Protein AF-A0A969T4S9-F1 (afdb_monomer_lite)

Secondary structure (DSSP, 8-state):
-BHHHHGGGS-HHHHHHTTEEEEEEEEEEEEEEES--BTTBPPEEEEEEEEEEEEEEESSS--EEEEEEEEEEE-TTTTSTTT-EEEEEEEEEE-SS-EEEEEEEEE-TTS-EEEEEEEEEEEGGGGGGGS-TTT-SEE-SEEEEEEEEEEE--SS--HHHHHHHHTTEEEEEEEEEEEEEETTTEEEEEEEEEEEEEETTEEEEEEEEEEEEGGGTEEEEEEEEEEEEES-TT-TTT-EEEEEEEEEE-SS-EEEEEEEEE-GGG----

Radius of gyration: 23.56 Å; chains: 1; bounding box: 52×41×64 Å

Structure (mmCIF, N/CA/C/O backbone):
data_AF-A0A969T4S9-F1
#
_entry.id   AF-A0A969T4S9-F1
#
loop_
_atom_site.group_PDB
_atom_site.id
_atom_site.type_symbol
_atom_site.label_atom_id
_atom_site.label_alt_id
_atom_site.label_comp_id
_atom_site.label_asym_id
_atom_site.label_entity_id
_atom_site.label_seq_id
_atom_site.pdbx_PDB_ins_code
_atom_site.Cartn_x
_atom_site.Cartn_y
_atom_site.Cartn_z
_atom_site.occupancy
_atom_site.B_iso_or_equiv
_atom_site.auth_seq_id
_atom_site.auth_comp_id
_atom_site.auth_asym_id
_atom_site.auth_atom_id
_atom_site.pdbx_PDB_model_num
ATOM 1 N N . MET A 1 1 ? -15.951 12.809 24.290 1.00 84.69 1 MET A N 1
ATOM 2 C CA . MET A 1 1 ? -14.726 12.888 25.124 1.00 84.69 1 MET A CA 1
ATOM 3 C C . MET A 1 1 ? -13.562 13.367 24.264 1.00 84.69 1 MET A C 1
ATOM 5 O O . MET A 1 1 ? -13.593 13.143 23.058 1.00 84.69 1 MET A O 1
ATOM 9 N N . THR A 1 2 ? -12.574 14.064 24.825 1.00 89.62 2 THR A N 1
ATOM 10 C CA . THR A 1 2 ? -11.388 14.491 24.064 1.00 89.62 2 THR A CA 1
ATOM 11 C C . THR A 1 2 ? -10.320 13.399 24.096 1.00 89.62 2 THR A C 1
ATOM 13 O O . THR A 1 2 ? -10.097 12.762 25.122 1.00 89.62 2 THR A O 1
ATOM 16 N N . VAL A 1 3 ? -9.640 13.170 22.973 1.00 85.06 3 VAL A N 1
ATOM 17 C CA . VAL A 1 3 ? -8.600 12.127 22.895 1.00 85.06 3 VAL A CA 1
ATOM 18 C C . VAL A 1 3 ? -7.369 12.498 23.731 1.00 85.06 3 VAL A C 1
ATOM 20 O O . VAL A 1 3 ? -6.734 11.622 24.300 1.00 85.06 3 VAL A O 1
ATOM 23 N N . GLY A 1 4 ? -7.072 13.793 23.876 1.00 83.62 4 GLY A N 1
ATOM 24 C CA . GLY A 1 4 ? 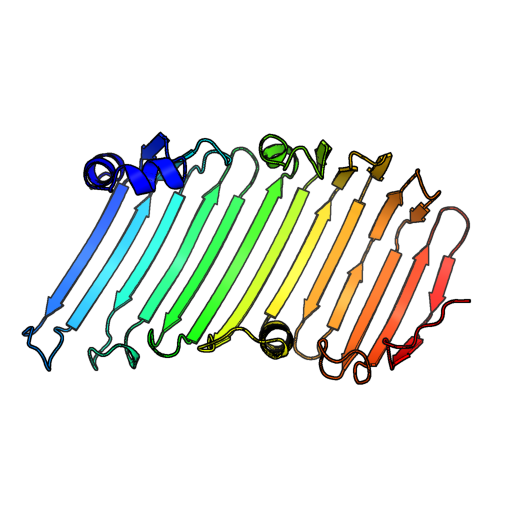-5.962 14.261 24.715 1.00 83.62 4 GLY A CA 1
ATOM 25 C C . GLY A 1 4 ? -6.154 14.011 26.219 1.00 83.62 4 GLY A C 1
ATOM 26 O O . GLY A 1 4 ? -5.173 13.901 26.946 1.00 83.62 4 GLY A O 1
ATOM 27 N N . GLU A 1 5 ? -7.397 13.897 26.700 1.00 87.50 5 GLU A N 1
ATOM 28 C CA . GLU A 1 5 ? -7.650 13.458 28.081 1.00 87.50 5 GLU A CA 1
ATOM 29 C C . GLU A 1 5 ? -7.468 11.943 28.208 1.00 87.50 5 GLU A C 1
ATOM 31 O O . GLU A 1 5 ? -6.818 11.476 29.137 1.00 87.50 5 GLU A O 1
ATOM 36 N N . LEU A 1 6 ? -7.953 11.178 27.223 1.00 84.88 6 LEU A N 1
ATOM 37 C CA . LEU A 1 6 ? -7.771 9.725 27.182 1.00 84.88 6 LEU A CA 1
ATOM 38 C C . LEU A 1 6 ? -6.299 9.307 27.109 1.00 84.88 6 LEU A C 1
ATOM 40 O O . LEU A 1 6 ? -5.924 8.310 27.719 1.00 84.88 6 LEU A O 1
ATOM 44 N N . SER A 1 7 ? -5.449 10.073 26.418 1.00 84.00 7 SER A N 1
ATOM 45 C CA . SER A 1 7 ? -4.022 9.752 26.307 1.00 84.00 7 SER A CA 1
ATOM 46 C C . SER A 1 7 ? -3.276 9.793 27.643 1.00 84.00 7 SER A C 1
ATOM 48 O O . SER A 1 7 ? -2.210 9.203 27.736 1.00 84.00 7 SER A O 1
ATOM 50 N N . LYS A 1 8 ? -3.824 10.431 28.690 1.00 86.94 8 LYS A N 1
ATOM 51 C CA . LYS A 1 8 ? -3.233 10.409 30.043 1.00 86.94 8 LYS A CA 1
ATOM 52 C C . LYS A 1 8 ? -3.291 9.025 30.698 1.00 86.94 8 LYS A C 1
ATOM 54 O O . LYS A 1 8 ? -2.553 8.774 31.642 1.00 86.94 8 LYS A O 1
ATOM 59 N N . TYR A 1 9 ? -4.176 8.158 30.208 1.00 88.94 9 TYR A N 1
ATOM 60 C CA . TYR A 1 9 ? -4.339 6.783 30.677 1.00 88.94 9 TYR A CA 1
ATOM 61 C C . TYR A 1 9 ? -3.622 5.767 29.781 1.00 88.94 9 TYR A C 1
ATOM 63 O O . TYR A 1 9 ? -3.644 4.574 30.077 1.00 88.94 9 TYR A O 1
ATOM 71 N N . ALA A 1 10 ? -3.017 6.211 28.674 1.00 86.00 10 ALA A N 1
ATOM 72 C CA . ALA A 1 10 ? -2.203 5.341 27.842 1.00 86.00 10 ALA A CA 1
ATOM 73 C C . ALA A 1 10 ? -0.860 5.069 28.544 1.00 86.00 10 ALA A C 1
ATOM 75 O O . ALA A 1 10 ? -0.275 6.010 29.089 1.00 86.00 10 ALA A O 1
ATOM 76 N N . PRO A 1 11 ? -0.353 3.821 28.525 1.00 88.75 11 PRO A N 1
ATOM 77 C CA . PRO A 1 11 ? 0.991 3.519 29.003 1.00 88.75 11 PRO A CA 1
ATOM 78 C C . PRO A 1 11 ? 2.018 4.418 28.317 1.00 88.75 11 PRO A C 1
ATOM 80 O O . PRO A 1 11 ? 1.998 4.570 27.090 1.00 88.75 11 PRO A O 1
ATOM 83 N N . LYS A 1 12 ? 2.898 5.032 29.109 1.00 87.44 12 LYS A N 1
ATOM 84 C CA . LYS A 1 12 ? 3.884 5.987 28.597 1.00 87.44 12 LYS A CA 1
ATOM 85 C C . LYS A 1 12 ? 4.835 5.309 27.614 1.00 87.44 12 LYS A C 1
ATOM 87 O O . LYS A 1 12 ? 5.167 5.897 26.594 1.00 87.44 12 LYS A O 1
ATOM 92 N N . GLU A 1 13 ? 5.181 4.058 27.888 1.00 89.00 13 GLU A N 1
ATOM 93 C CA . GLU A 1 13 ? 6.048 3.222 27.064 1.00 89.00 13 GLU A CA 1
ATOM 94 C C . GLU A 1 13 ? 5.505 3.104 25.637 1.00 89.00 13 GLU A C 1
ATOM 96 O O . GLU A 1 13 ? 6.267 3.248 24.692 1.00 89.00 13 GLU A O 1
ATOM 101 N N . ILE A 1 14 ? 4.184 2.948 25.474 1.00 85.38 14 ILE A N 1
ATOM 102 C CA . ILE A 1 14 ? 3.541 2.887 24.153 1.00 85.38 14 ILE A CA 1
ATOM 103 C C . ILE A 1 14 ? 3.619 4.251 23.460 1.00 85.38 14 ILE A C 1
ATOM 105 O O . ILE A 1 14 ? 3.905 4.334 22.270 1.00 85.38 14 ILE A O 1
ATOM 109 N N . LEU A 1 15 ? 3.355 5.347 24.176 1.00 87.12 15 LEU A N 1
ATOM 110 C CA . LEU A 1 15 ? 3.435 6.680 23.572 1.00 87.12 15 LEU A CA 1
ATOM 111 C C . LEU A 1 15 ? 4.863 7.010 23.122 1.00 87.12 15 LEU A C 1
ATOM 113 O O . LEU A 1 15 ? 5.031 7.565 22.038 1.00 87.12 15 LEU A O 1
ATOM 117 N N . ASP A 1 16 ? 5.861 6.641 23.921 1.00 89.25 16 ASP A N 1
ATOM 118 C CA . ASP A 1 16 ? 7.274 6.854 23.622 1.00 89.25 16 ASP A CA 1
ATOM 119 C C . ASP A 1 16 ? 7.750 5.936 22.478 1.00 89.25 16 ASP A C 1
ATOM 121 O O . ASP A 1 16 ? 8.401 6.426 21.557 1.00 89.25 16 ASP A O 1
ATOM 125 N N . GLU A 1 17 ? 7.362 4.652 22.472 1.00 88.12 17 GLU A N 1
ATOM 126 C CA . GLU A 1 17 ? 7.691 3.670 21.419 1.00 88.12 17 GLU A CA 1
ATOM 127 C C . GLU A 1 17 ? 7.217 4.129 20.036 1.00 88.12 17 GLU A C 1
ATOM 129 O O . GLU A 1 17 ? 7.959 4.046 19.061 1.00 88.12 17 GLU A O 1
ATOM 134 N N . TYR A 1 18 ? 5.998 4.665 19.946 1.00 86.56 18 TYR A N 1
ATOM 135 C CA . TYR A 1 18 ? 5.451 5.193 18.692 1.00 86.56 18 TYR A CA 1
ATOM 136 C C . TYR A 1 18 ? 5.751 6.687 18.482 1.00 86.56 18 TYR A C 1
ATOM 138 O O . TYR A 1 18 ? 5.209 7.310 17.562 1.00 86.56 18 TYR A O 1
ATOM 146 N N . GLY A 1 19 ? 6.574 7.295 19.343 1.00 90.25 19 GLY A N 1
ATOM 147 C CA . GLY A 1 19 ? 7.006 8.682 19.206 1.00 90.25 19 GLY A CA 1
ATOM 148 C C . GLY A 1 19 ? 5.881 9.717 19.308 1.00 90.25 19 GLY A C 1
ATOM 149 O O . GLY A 1 19 ? 6.000 10.823 18.774 1.00 90.25 19 GLY A O 1
ATOM 150 N N . ILE A 1 20 ? 4.757 9.377 19.940 1.00 91.44 20 ILE A N 1
ATOM 151 C CA . ILE A 1 20 ? 3.552 10.206 20.016 1.00 91.44 20 ILE A CA 1
ATOM 152 C C . ILE A 1 20 ? 3.755 11.315 21.051 1.00 91.44 20 ILE A C 1
ATOM 154 O O . ILE A 1 20 ? 3.635 11.118 22.256 1.00 91.44 20 ILE A O 1
ATOM 158 N N . LYS A 1 21 ? 3.978 12.540 20.571 1.00 91.25 21 LYS A N 1
ATOM 159 C CA . LYS A 1 21 ? 4.155 13.728 21.422 1.00 91.25 21 LYS A CA 1
ATOM 160 C C . LYS A 1 21 ? 2.841 14.336 21.883 1.00 91.25 21 LYS A C 1
ATOM 162 O O . LYS A 1 21 ? 2.757 14.918 22.963 1.00 91.25 21 LYS A O 1
ATOM 167 N N . LYS A 1 22 ? 1.829 14.319 21.016 1.00 90.94 22 LYS A N 1
ATOM 168 C CA . LYS A 1 22 ? 0.560 14.997 21.283 1.00 90.94 22 LYS A CA 1
ATOM 169 C C . LYS A 1 22 ? -0.567 14.381 20.488 1.00 90.94 22 LYS A C 1
ATOM 171 O O . LYS A 1 22 ? -0.426 14.170 19.288 1.00 90.94 22 LYS A O 1
ATOM 176 N N . VAL A 1 23 ? -1.714 14.223 21.142 1.00 92.50 23 VAL A N 1
ATOM 177 C CA . VAL A 1 23 ? -2.957 13.807 20.498 1.00 92.50 23 VAL A CA 1
ATOM 178 C C . VAL A 1 23 ? -4.069 14.804 20.811 1.00 92.50 23 VAL A C 1
ATOM 180 O O . VAL A 1 23 ? -4.209 15.291 21.934 1.00 92.50 23 VAL A O 1
ATOM 183 N N . LYS A 1 24 ? -4.868 15.136 19.801 1.00 95.00 24 LYS A N 1
ATOM 184 C CA . LYS A 1 24 ? -6.090 15.937 19.914 1.00 95.00 24 LYS A CA 1
ATOM 185 C C . LYS A 1 24 ? -7.216 15.270 19.137 1.00 95.00 24 LYS A C 1
ATOM 187 O O . LYS A 1 24 ? -6.976 14.435 18.270 1.00 95.00 24 LYS A O 1
ATOM 192 N N . GLY A 1 25 ? -8.443 15.688 19.426 1.00 95.25 25 GLY A N 1
ATOM 193 C CA . GLY A 1 25 ? -9.643 15.267 18.712 1.00 95.25 25 GLY A CA 1
ATOM 194 C C . GLY A 1 25 ? -10.803 15.016 19.657 1.00 95.25 25 GLY A C 1
ATOM 195 O O . GLY A 1 25 ? -10.624 14.935 20.875 1.00 95.25 25 GLY A O 1
ATOM 196 N N . ILE A 1 26 ? -11.991 14.885 19.080 1.00 96.00 26 ILE A N 1
ATOM 197 C CA . ILE A 1 26 ? -13.200 14.502 19.804 1.00 96.00 26 ILE A CA 1
ATOM 198 C C . ILE A 1 26 ? -13.573 13.100 19.354 1.00 96.00 26 ILE A C 1
ATOM 200 O O . ILE A 1 26 ? -13.764 12.864 18.159 1.00 96.00 26 ILE A O 1
ATOM 204 N N . ILE A 1 27 ? -13.689 12.195 20.321 1.00 94.75 27 ILE A N 1
ATOM 205 C CA . ILE A 1 27 ? -14.189 10.842 20.121 1.00 94.75 27 ILE A CA 1
ATOM 206 C C . ILE A 1 27 ? -15.546 10.701 20.806 1.00 94.75 27 ILE A C 1
ATOM 208 O O . ILE A 1 27 ? -15.726 11.091 21.968 1.00 94.75 27 ILE A O 1
ATOM 212 N N . ASN A 1 28 ? -16.511 10.161 20.072 1.00 95.25 28 ASN A N 1
ATOM 213 C CA . ASN A 1 28 ? -17.807 9.772 20.603 1.00 95.25 28 ASN A CA 1
ATOM 214 C C . ASN A 1 28 ? -17.955 8.267 20.422 1.00 95.25 28 ASN A C 1
ATOM 216 O O . ASN A 1 28 ? -17.782 7.743 19.319 1.00 95.25 28 ASN A O 1
ATOM 220 N N . MET A 1 29 ? -18.280 7.592 21.515 1.00 95.44 29 MET A N 1
ATOM 221 C CA . MET A 1 29 ? -18.472 6.155 21.568 1.00 95.44 29 MET A CA 1
ATOM 222 C C . MET A 1 29 ? -19.819 5.897 22.227 1.00 95.44 29 MET A C 1
ATOM 224 O O . MET A 1 29 ? -20.043 6.316 23.358 1.00 95.44 29 MET A O 1
ATOM 228 N N . ASN A 1 30 ? -20.703 5.227 21.500 1.00 97.00 30 ASN A N 1
ATOM 229 C CA . ASN A 1 30 ? -21.995 4.786 21.998 1.00 97.00 30 ASN A CA 1
ATOM 230 C C . ASN A 1 30 ? -21.973 3.265 22.028 1.00 97.00 30 ASN A C 1
ATOM 232 O O . ASN A 1 30 ? -21.941 2.635 20.969 1.00 97.00 30 ASN A O 1
ATOM 236 N N . THR A 1 31 ? -21.992 2.702 23.228 1.00 96.56 31 THR A N 1
ATOM 237 C CA . THR A 1 31 ? -21.918 1.259 23.443 1.00 96.56 31 THR A CA 1
ATOM 238 C C . THR A 1 31 ? -23.204 0.772 24.087 1.00 96.56 31 THR A C 1
ATOM 240 O O . THR A 1 31 ? -23.681 1.355 25.057 1.00 96.56 31 THR A O 1
ATOM 243 N N . VAL A 1 32 ? -23.761 -0.307 23.549 1.00 97.25 32 VAL A N 1
ATOM 244 C CA . VAL A 1 32 ? -24.908 -1.015 24.108 1.00 97.25 32 VAL A CA 1
ATOM 245 C C . VAL A 1 32 ? -24.450 -2.421 24.462 1.00 97.25 32 VAL A C 1
ATOM 247 O O . VAL A 1 32 ? -24.034 -3.175 23.585 1.00 97.25 32 VAL A O 1
ATOM 250 N N . VAL A 1 33 ? -24.533 -2.764 25.748 1.00 96.19 33 VAL A N 1
ATOM 251 C CA . VAL A 1 33 ? -24.237 -4.108 26.257 1.00 96.19 33 VAL A CA 1
ATOM 252 C C . VAL A 1 33 ? -25.534 -4.727 26.760 1.00 96.19 33 VAL A C 1
ATOM 254 O O . VAL A 1 33 ? -26.243 -4.114 27.557 1.00 96.19 33 VAL A O 1
ATOM 257 N N . LYS A 1 34 ? -25.878 -5.920 26.269 1.00 95.31 34 LYS A N 1
ATOM 258 C CA . LYS A 1 34 ? -27.110 -6.628 26.646 1.00 95.31 34 LYS A CA 1
ATOM 259 C C . LYS A 1 34 ? -26.839 -8.093 26.969 1.00 95.31 34 LYS A C 1
ATOM 261 O O . LYS A 1 34 ? -26.363 -8.842 26.118 1.00 95.31 34 LYS A O 1
ATOM 266 N N . GLY A 1 35 ? -27.253 -8.520 28.158 1.00 92.56 35 GLY A N 1
ATOM 267 C CA . GLY A 1 35 ? -27.135 -9.900 28.630 1.00 92.56 35 GLY A CA 1
ATOM 268 C C . GLY A 1 35 ? -26.130 -10.049 29.767 1.00 92.56 35 GLY A C 1
ATOM 269 O O . GLY A 1 35 ? -25.592 -9.063 30.263 1.00 92.56 35 GLY A O 1
ATOM 270 N N . VAL A 1 36 ? -25.913 -11.293 30.185 1.00 90.25 36 VAL A N 1
ATOM 271 C CA . VAL A 1 36 ? -24.990 -11.650 31.267 1.00 90.25 36 VAL A CA 1
ATOM 272 C C . VAL A 1 36 ? -23.612 -12.000 30.718 1.00 90.25 36 VAL A C 1
ATOM 274 O O . VAL A 1 36 ? -23.487 -12.442 29.575 1.00 90.25 36 VAL A O 1
ATOM 277 N N . TYR A 1 37 ? -22.598 -11.809 31.554 1.00 89.19 37 TYR A N 1
ATOM 278 C CA . TYR A 1 37 ? -21.241 -12.278 31.317 1.00 89.19 37 TYR A CA 1
ATOM 279 C C . TYR A 1 37 ? -20.963 -13.480 32.223 1.00 89.19 37 TYR A C 1
ATOM 281 O O . TYR A 1 37 ? -21.228 -13.421 33.423 1.00 89.19 37 TYR A O 1
ATOM 289 N N . SER A 1 38 ? -20.462 -14.566 31.641 1.00 88.94 38 SER A N 1
ATOM 290 C CA . SER A 1 38 ? -20.007 -15.768 32.349 1.00 88.94 38 SER A CA 1
ATOM 291 C C . SER A 1 38 ? -18.943 -16.481 31.518 1.00 88.94 38 SER A C 1
ATOM 293 O O . SER A 1 38 ? -18.779 -16.170 30.339 1.00 88.94 38 SER A O 1
ATOM 295 N N . ASP A 1 39 ? -18.298 -17.497 32.087 1.00 84.19 39 ASP A N 1
ATOM 296 C CA . ASP A 1 39 ? -17.250 -18.273 31.409 1.00 84.19 39 ASP A CA 1
ATOM 297 C C . ASP A 1 39 ? -17.703 -18.903 30.080 1.00 84.19 39 ASP A C 1
ATOM 299 O O . ASP A 1 39 ? -16.886 -19.167 29.205 1.00 84.19 39 ASP A O 1
ATOM 303 N N . SER A 1 40 ? -19.008 -19.143 29.905 1.00 86.81 40 SER A N 1
ATOM 304 C CA . SER A 1 40 ? -19.575 -19.754 28.692 1.00 86.81 40 SER A CA 1
ATOM 305 C C . SER A 1 40 ? -20.438 -18.808 27.852 1.00 86.81 40 SER A C 1
ATOM 307 O O . SER A 1 40 ? -20.917 -19.205 26.790 1.00 86.81 40 SER A O 1
ATOM 309 N N . VAL A 1 41 ? -20.688 -17.574 28.309 1.00 87.06 41 VAL A N 1
ATOM 310 C CA . VAL A 1 41 ? -21.627 -16.650 27.650 1.00 87.06 41 VAL A CA 1
ATOM 311 C C . VAL A 1 41 ? -21.074 -15.233 27.649 1.00 87.06 41 VAL A C 1
ATOM 313 O O . VAL A 1 41 ? -20.880 -14.629 28.703 1.00 87.06 41 VAL A O 1
ATOM 316 N N . MET A 1 42 ? -20.920 -14.676 26.450 1.00 91.81 42 MET A N 1
ATOM 317 C CA . MET A 1 42 ? -20.633 -13.260 26.248 1.00 91.81 42 MET A CA 1
ATOM 318 C C . MET A 1 42 ? -21.942 -12.466 26.116 1.00 91.81 42 MET A C 1
ATOM 320 O O . MET A 1 42 ? -22.875 -12.925 25.443 1.00 91.81 42 MET A O 1
ATOM 324 N N . PRO A 1 43 ? -22.045 -11.258 26.697 1.00 94.81 43 PRO A N 1
ATOM 325 C CA . PRO A 1 43 ? -23.163 -10.367 26.414 1.00 94.81 43 PRO A CA 1
ATOM 326 C C . PRO A 1 43 ? -23.106 -9.898 24.955 1.00 94.81 43 PRO A C 1
ATOM 328 O O . PRO A 1 43 ? -22.043 -9.871 24.337 1.00 94.81 43 PRO A O 1
ATOM 331 N N . LYS A 1 44 ? -24.245 -9.488 24.386 1.00 96.69 44 LYS A N 1
ATOM 332 C CA . LYS A 1 44 ? -24.247 -8.791 23.094 1.00 96.69 44 LYS A CA 1
ATOM 333 C C . LYS A 1 44 ? -23.617 -7.421 23.293 1.00 96.69 44 LYS A C 1
ATOM 335 O O . LYS A 1 44 ? -24.020 -6.700 24.205 1.00 96.69 44 LYS A O 1
ATOM 340 N N . VAL A 1 45 ? -22.667 -7.075 22.437 1.00 97.06 45 VAL A N 1
ATOM 341 C CA . VAL A 1 45 ? -21.959 -5.798 22.464 1.00 97.06 45 VAL A CA 1
ATOM 342 C C . VAL A 1 45 ? -22.129 -5.144 21.106 1.00 97.06 45 VAL A C 1
ATOM 344 O O . VAL A 1 45 ? -21.712 -5.707 20.102 1.00 97.06 45 VAL A O 1
ATOM 347 N N . ASP A 1 46 ? -22.713 -3.949 21.087 1.00 97.94 46 ASP A N 1
ATOM 348 C CA . ASP A 1 46 ? -22.803 -3.098 19.904 1.00 97.94 46 ASP A CA 1
ATOM 349 C C . ASP A 1 46 ? -22.146 -1.749 20.206 1.00 97.94 46 ASP A C 1
ATOM 351 O O . ASP A 1 46 ? -22.593 -1.009 21.081 1.00 97.94 46 ASP A O 1
ATOM 355 N N . VAL A 1 47 ? -21.099 -1.406 19.463 1.00 98.00 47 VAL A N 1
ATOM 356 C CA . VAL A 1 47 ? -20.350 -0.154 19.592 1.00 98.00 47 VAL A CA 1
ATOM 357 C C . VAL A 1 47 ? -20.511 0.655 18.314 1.00 98.00 47 VAL A C 1
ATOM 359 O O . VAL A 1 47 ? -20.243 0.175 17.214 1.00 98.00 47 VAL A O 1
ATOM 362 N N . LYS A 1 48 ? -20.892 1.923 18.451 1.00 97.94 48 LYS A N 1
ATOM 363 C CA . LYS A 1 48 ? -20.772 2.939 17.400 1.00 97.94 48 LYS A CA 1
ATOM 364 C C . LYS A 1 48 ? -19.713 3.936 17.829 1.00 97.94 48 LYS A C 1
ATOM 366 O O . LYS A 1 48 ? -19.863 4.577 18.867 1.00 97.94 48 LYS A O 1
ATOM 371 N N . ILE A 1 49 ? -18.672 4.097 17.023 1.00 96.81 49 ILE A N 1
ATOM 372 C CA . ILE A 1 49 ? -17.559 4.994 17.320 1.00 96.81 49 ILE A CA 1
ATOM 373 C C . ILE A 1 49 ? -17.384 6.013 16.200 1.00 96.81 49 ILE A C 1
ATOM 375 O O . ILE A 1 49 ? -17.494 5.693 15.015 1.00 96.81 49 ILE A O 1
ATOM 379 N N . ASN A 1 50 ? -17.127 7.262 16.566 1.00 96.44 50 ASN A N 1
ATOM 380 C CA . ASN A 1 50 ? -16.749 8.299 15.620 1.00 96.44 50 ASN A CA 1
ATOM 381 C C . ASN A 1 50 ? -15.689 9.225 16.206 1.00 96.44 50 ASN A C 1
ATOM 383 O O . ASN A 1 50 ? -15.706 9.529 17.397 1.00 96.44 50 ASN A O 1
ATOM 387 N N . MET A 1 51 ? -14.797 9.691 15.339 1.00 95.56 51 MET A N 1
ATOM 388 C CA . MET A 1 51 ? -13.769 10.673 15.653 1.00 95.56 51 MET A CA 1
ATOM 389 C C . MET A 1 51 ? -13.830 11.827 14.659 1.00 95.56 51 MET A C 1
ATOM 391 O O . MET A 1 51 ? -14.016 11.624 13.453 1.00 95.56 51 MET A O 1
ATOM 395 N N . LYS A 1 52 ? -13.669 13.049 15.167 1.00 96.12 52 LYS A N 1
ATOM 396 C CA . LYS A 1 52 ? -13.583 14.272 14.363 1.00 96.12 52 LYS A CA 1
ATOM 397 C C . LYS A 1 52 ? -12.472 15.182 14.874 1.00 96.12 52 LYS A C 1
ATOM 399 O O . LYS A 1 52 ? -12.218 15.246 16.079 1.00 96.12 52 LYS A O 1
ATOM 404 N N . GLY A 1 53 ? -11.859 15.914 13.942 1.00 95.06 53 GLY A N 1
ATOM 405 C CA . GLY A 1 53 ? -10.850 16.933 14.242 1.00 95.06 53 GLY A CA 1
ATOM 406 C C . GLY A 1 53 ? -9.614 16.368 14.937 1.00 95.06 53 GLY A C 1
ATOM 407 O O . GLY A 1 53 ? -9.029 17.036 15.787 1.00 95.06 53 GLY A O 1
ATOM 408 N N . GLY A 1 54 ? -9.270 15.113 14.648 1.00 96.31 54 GLY A N 1
ATOM 409 C CA . GLY A 1 54 ? -8.128 14.477 15.268 1.00 96.31 54 GLY A CA 1
ATOM 410 C C . GLY A 1 54 ? -6.805 15.014 14.741 1.00 96.31 54 GLY A C 1
ATOM 411 O O . GLY A 1 54 ? -6.687 15.331 13.557 1.00 96.31 54 GLY A O 1
ATOM 412 N N . ASN A 1 55 ? -5.818 15.113 15.624 1.00 96.56 55 ASN A N 1
ATOM 413 C CA . ASN A 1 55 ? -4.456 15.486 15.267 1.00 96.56 55 ASN A CA 1
ATOM 414 C C . ASN A 1 55 ? -3.465 14.672 16.108 1.00 96.56 55 ASN A C 1
ATOM 416 O O . ASN A 1 55 ? -3.653 14.584 17.323 1.00 96.56 55 ASN A O 1
ATOM 420 N N . ILE A 1 56 ? -2.447 14.088 15.476 1.00 94.81 56 ILE A N 1
ATOM 421 C CA . ILE A 1 56 ? -1.359 13.356 16.128 1.00 94.81 56 ILE A CA 1
ATOM 422 C C . ILE A 1 56 ? -0.025 13.962 15.687 1.00 94.81 56 ILE A C 1
ATOM 424 O O . ILE A 1 56 ? 0.315 13.959 14.505 1.00 94.81 56 ILE A O 1
ATOM 428 N N . VAL A 1 57 ? 0.748 14.442 16.660 1.00 93.88 57 VAL A N 1
ATOM 429 C CA . VAL A 1 57 ? 2.127 14.902 16.464 1.00 93.88 57 VAL A CA 1
ATOM 430 C C . VAL A 1 57 ? 3.064 13.769 16.856 1.00 93.88 57 VAL A C 1
ATOM 432 O O . VAL A 1 57 ? 2.987 13.295 17.991 1.00 93.88 57 VAL A O 1
ATOM 435 N N . THR A 1 58 ? 3.958 13.377 15.948 1.00 90.50 58 THR A N 1
ATOM 436 C CA . THR A 1 58 ? 4.958 12.327 16.198 1.00 90.50 58 THR A CA 1
ATOM 437 C C . THR A 1 58 ? 6.391 12.863 16.092 1.00 90.50 58 THR A C 1
ATOM 439 O O . THR A 1 58 ? 6.603 13.996 15.648 1.00 90.50 58 THR A O 1
ATOM 442 N N . THR A 1 59 ? 7.376 12.092 16.553 1.00 87.06 59 THR A N 1
ATOM 443 C CA . THR A 1 59 ? 8.812 12.363 16.364 1.00 87.06 59 THR A CA 1
ATOM 444 C C . THR A 1 59 ? 9.319 11.909 15.002 1.00 87.06 59 THR A C 1
ATOM 446 O O . THR A 1 59 ? 10.100 12.628 14.386 1.00 87.06 59 THR A O 1
ATOM 449 N N . GLU A 1 60 ? 8.872 10.739 14.553 1.00 84.19 60 GLU A N 1
ATOM 450 C CA . GLU A 1 60 ? 9.488 9.977 13.457 1.00 84.19 60 GLU A CA 1
ATOM 451 C C . GLU A 1 60 ? 8.655 9.947 12.173 1.00 84.19 60 GLU A C 1
ATOM 453 O O . GLU A 1 60 ? 9.080 9.379 11.173 1.00 84.19 60 GLU A O 1
ATOM 458 N N . TYR A 1 61 ? 7.480 10.580 12.170 1.00 88.00 61 TYR A N 1
ATOM 459 C CA . TYR A 1 61 ? 6.602 10.650 11.006 1.00 88.00 61 TYR A CA 1
ATOM 460 C C . TYR A 1 61 ? 5.972 12.044 10.858 1.00 88.00 61 TYR A C 1
ATOM 462 O O . TYR A 1 61 ? 5.911 12.824 11.819 1.00 88.00 61 TYR A O 1
ATOM 470 N N . PRO A 1 62 ? 5.462 12.400 9.662 1.00 92.00 62 PRO A N 1
ATOM 471 C CA . PRO A 1 62 ? 4.716 13.639 9.492 1.00 92.00 62 PRO A CA 1
ATOM 472 C C . PRO A 1 62 ? 3.543 13.746 10.476 1.00 92.00 62 PRO A C 1
ATOM 474 O O . PRO A 1 62 ? 2.888 12.757 10.801 1.00 92.00 62 PRO A O 1
ATOM 477 N N . GLU A 1 63 ? 3.243 14.968 10.918 1.00 94.62 63 GLU A N 1
ATOM 478 C CA . GLU A 1 63 ? 2.048 15.246 11.722 1.00 94.62 63 GLU A CA 1
ATOM 479 C C . GLU A 1 63 ? 0.784 14.814 10.962 1.00 94.62 63 GLU A C 1
ATOM 481 O O . GLU A 1 63 ? 0.574 15.208 9.810 1.00 94.62 63 GLU A O 1
ATOM 486 N N . LEU A 1 64 ? -0.067 14.030 11.626 1.00 96.31 64 LEU A N 1
ATOM 487 C CA . LEU A 1 64 ? -1.331 13.556 11.075 1.00 96.31 64 LEU A CA 1
ATOM 488 C C . LEU A 1 64 ? -2.449 14.503 11.493 1.00 96.31 64 LEU A C 1
ATOM 490 O O . LEU A 1 64 ? -2.782 14.603 12.669 1.00 96.31 64 LEU A O 1
ATOM 494 N N . LYS A 1 65 ? -3.068 15.166 10.526 1.00 97.25 65 LYS A N 1
ATOM 495 C CA . LYS A 1 65 ? -4.099 16.188 10.698 1.00 97.25 65 LYS A CA 1
ATOM 496 C C . LYS A 1 65 ? -5.452 15.688 10.222 1.00 97.25 65 LYS A C 1
ATOM 498 O O . LYS A 1 65 ? -5.559 14.744 9.440 1.00 97.25 65 LYS A O 1
ATOM 503 N N . ASN A 1 66 ? -6.497 16.375 10.678 1.00 96.94 66 ASN A N 1
ATOM 504 C CA . ASN A 1 66 ? -7.875 16.169 10.235 1.00 96.94 66 ASN A CA 1
ATOM 505 C C . ASN A 1 66 ? -8.328 14.703 10.311 1.00 96.94 66 ASN A C 1
ATOM 507 O O . ASN A 1 66 ? -9.137 14.254 9.498 1.00 96.94 66 ASN A O 1
ATOM 511 N N . ILE A 1 67 ? -7.827 13.959 11.305 1.00 97.75 67 ILE A N 1
ATOM 512 C CA . ILE A 1 67 ? -8.181 12.555 11.482 1.00 97.75 67 ILE A CA 1
ATOM 513 C C . ILE A 1 67 ? -9.679 12.483 11.775 1.00 97.75 67 ILE A C 1
ATOM 515 O O . ILE A 1 67 ? -10.188 13.097 12.724 1.00 97.75 67 ILE A O 1
ATOM 519 N N . SER A 1 68 ? -10.395 11.735 10.947 1.00 97.75 68 SER A N 1
ATOM 520 C CA . SER A 1 68 ? -11.813 11.485 11.124 1.00 97.75 68 SER A CA 1
ATOM 521 C C . SER A 1 68 ? -12.175 10.085 10.678 1.00 97.75 68 SER A C 1
ATOM 523 O O . SER A 1 68 ? -11.827 9.649 9.581 1.00 97.75 68 SER A O 1
ATOM 525 N N . PHE A 1 69 ? -12.927 9.390 11.521 1.00 97.25 69 PHE A N 1
ATOM 526 C CA . PHE A 1 69 ? -13.480 8.098 11.169 1.00 97.25 69 PHE A CA 1
ATOM 527 C C . PHE A 1 69 ? -14.863 7.895 11.767 1.00 97.25 69 PHE A C 1
ATOM 529 O O . PHE A 1 69 ? -15.246 8.542 12.742 1.00 97.25 69 PHE A O 1
ATOM 536 N N . ALA A 1 70 ? -15.602 6.968 11.173 1.00 97.19 70 ALA A N 1
ATOM 537 C CA . ALA A 1 70 ? -16.849 6.456 11.709 1.00 97.19 70 ALA A CA 1
ATOM 538 C C . ALA A 1 70 ? -16.888 4.947 11.484 1.00 97.19 70 ALA A C 1
ATOM 540 O O . ALA A 1 70 ? -16.669 4.475 10.361 1.00 97.19 70 ALA A O 1
ATOM 541 N N . GLY A 1 71 ? -17.169 4.208 12.552 1.00 97.50 71 GLY A N 1
ATOM 542 C CA . GLY A 1 71 ? -17.199 2.760 12.507 1.00 97.50 71 GLY A CA 1
ATOM 543 C C . GLY A 1 71 ? -18.161 2.139 13.503 1.00 97.50 71 GLY A C 1
ATOM 544 O O . GLY A 1 71 ? -18.689 2.795 14.407 1.00 97.50 71 GLY A O 1
ATOM 545 N N . THR A 1 72 ? -18.395 0.853 13.298 1.00 98.12 72 THR A N 1
ATOM 546 C CA . THR A 1 72 ? -19.215 0.009 14.157 1.00 98.12 72 THR A CA 1
ATOM 547 C C . THR A 1 72 ? -18.462 -1.260 14.500 1.00 98.12 72 THR A C 1
ATOM 549 O O . THR A 1 72 ? -17.775 -1.811 13.642 1.00 98.12 72 THR A O 1
ATOM 552 N N . VAL A 1 73 ? -18.625 -1.727 15.731 1.00 97.69 73 VAL A N 1
ATOM 553 C CA . VAL A 1 73 ? -18.127 -3.024 16.189 1.00 97.69 73 VAL A CA 1
ATOM 554 C C . VAL A 1 73 ? -19.286 -3.762 16.835 1.00 97.69 73 VAL A C 1
ATOM 556 O O . VAL A 1 73 ? -20.010 -3.173 17.632 1.00 97.69 73 VAL A O 1
ATOM 559 N N . THR A 1 74 ? -19.485 -5.025 16.489 1.00 97.88 74 THR A N 1
ATOM 560 C CA . THR A 1 74 ? -20.474 -5.883 17.142 1.00 97.88 74 THR A CA 1
ATOM 561 C C . THR A 1 74 ? -19.916 -7.285 17.291 1.00 97.88 74 THR A C 1
ATOM 563 O O . THR A 1 74 ? -19.158 -7.720 16.431 1.00 97.88 74 THR A O 1
ATOM 566 N N . ASN A 1 75 ? -20.285 -8.003 18.350 1.00 96.56 75 ASN A N 1
ATOM 567 C CA . ASN A 1 75 ? -20.047 -9.448 18.418 1.00 96.56 75 ASN A CA 1
ATOM 568 C C . ASN A 1 75 ? -21.165 -10.265 17.748 1.00 96.56 75 ASN A C 1
ATOM 570 O O . ASN A 1 75 ? -21.154 -11.491 17.821 1.00 96.56 75 ASN A O 1
ATOM 574 N N . GLY A 1 76 ? -22.119 -9.605 17.081 1.00 94.31 76 GLY A N 1
ATOM 575 C CA . GLY A 1 76 ? -23.213 -10.233 16.346 1.00 94.31 76 GLY A CA 1
ATOM 576 C C . GLY A 1 76 ? -24.234 -10.934 17.247 1.00 94.31 76 GLY A C 1
ATOM 577 O O . GLY A 1 76 ? -24.150 -10.913 18.474 1.00 94.31 76 GLY A O 1
ATOM 578 N N . ASP A 1 77 ? -25.230 -11.578 16.639 1.00 91.94 77 ASP A N 1
ATOM 579 C CA . ASP A 1 77 ? -26.304 -12.232 17.401 1.00 91.94 77 ASP A CA 1
ATOM 580 C C . ASP A 1 77 ? -25.853 -13.520 18.102 1.00 91.94 77 ASP A C 1
ATOM 582 O O . ASP A 1 77 ? -26.404 -13.870 19.147 1.00 91.94 77 ASP A O 1
ATOM 586 N N . LEU A 1 78 ? -24.818 -14.183 17.570 1.00 93.25 78 LEU A N 1
ATOM 587 C CA . LEU A 1 78 ? -24.224 -15.375 18.186 1.00 93.25 78 LEU A CA 1
ATOM 588 C C . LEU A 1 78 ? -23.294 -15.030 19.356 1.00 93.25 78 LEU A C 1
ATOM 590 O O . LEU A 1 78 ? -23.042 -15.896 20.187 1.00 93.25 78 LEU A O 1
ATOM 594 N N . LYS A 1 79 ? -22.833 -13.774 19.458 1.00 94.06 79 LYS A N 1
ATOM 595 C CA . LYS A 1 79 ? -21.966 -13.281 20.542 1.00 94.06 79 LYS A CA 1
ATOM 596 C C . LYS A 1 79 ? -20.650 -14.061 20.653 1.00 94.06 79 LYS A C 1
ATOM 598 O O . LYS A 1 79 ? -20.127 -14.248 21.747 1.00 94.06 79 LYS A O 1
ATOM 603 N N . THR A 1 80 ? -20.120 -14.520 19.521 1.00 92.81 80 THR A N 1
ATOM 604 C CA . THR A 1 80 ? -18.865 -15.273 19.439 1.00 92.81 80 THR A CA 1
ATOM 605 C C . THR A 1 80 ? -17.832 -14.546 18.587 1.00 92.81 80 THR A C 1
ATOM 607 O O . THR A 1 80 ? -18.157 -13.656 17.801 1.00 92.81 80 THR A O 1
ATOM 610 N N . ASP A 1 81 ? -16.580 -14.991 18.664 1.00 91.38 81 ASP A N 1
ATOM 611 C CA . ASP A 1 81 ? -15.490 -14.499 17.819 1.00 91.38 81 ASP A CA 1
ATOM 612 C C . ASP A 1 81 ? -15.800 -14.619 16.319 1.00 91.38 81 ASP A C 1
ATOM 614 O O . ASP A 1 81 ? -15.442 -13.741 15.532 1.00 91.38 81 ASP A O 1
ATOM 618 N N . GLN A 1 82 ? -16.515 -15.673 15.905 1.00 94.31 82 GLN A N 1
ATOM 619 C CA . GLN A 1 82 ? -16.901 -15.871 14.506 1.00 94.31 82 GLN A CA 1
ATOM 620 C C . GLN A 1 82 ? -17.965 -14.876 14.029 1.00 94.31 82 GLN A C 1
ATOM 622 O O . GLN A 1 82 ? -17.989 -14.521 12.847 1.00 94.31 82 GLN A O 1
ATOM 627 N N . SER A 1 83 ? -18.852 -14.429 14.923 1.00 95.44 83 SER A N 1
ATOM 628 C CA . SER A 1 83 ? -19.862 -13.414 14.612 1.00 95.44 83 SER A CA 1
ATOM 629 C C . SER A 1 83 ? -19.389 -11.986 14.866 1.00 95.44 83 SER A C 1
ATOM 631 O O . SER A 1 83 ? -20.096 -11.057 14.476 1.00 95.44 83 SER A O 1
ATOM 633 N N . THR A 1 84 ? -18.201 -11.802 15.450 1.00 97.25 84 THR A N 1
ATOM 634 C CA . THR A 1 84 ? -17.602 -10.481 15.637 1.00 97.25 84 THR A CA 1
ATOM 635 C C . THR A 1 84 ? -17.269 -9.818 14.311 1.00 97.25 84 THR A C 1
ATOM 637 O O . THR A 1 84 ? -16.635 -10.408 13.435 1.00 97.25 84 THR A O 1
ATOM 640 N N . GLU A 1 85 ? -17.703 -8.571 14.173 1.00 97.88 85 GLU A N 1
ATOM 641 C CA . GLU A 1 85 ? -17.549 -7.752 12.984 1.00 97.88 85 GLU A CA 1
ATOM 642 C C . GLU A 1 85 ? -17.164 -6.318 13.358 1.00 97.88 85 GLU A C 1
ATOM 644 O O . GLU A 1 85 ? -17.705 -5.713 14.284 1.00 97.88 85 GLU A O 1
ATOM 649 N N . MET A 1 86 ? -16.238 -5.762 12.584 1.00 98.00 86 MET A N 1
ATOM 650 C CA . MET A 1 86 ? -15.814 -4.372 12.616 1.00 98.00 86 MET A CA 1
ATOM 651 C C . MET A 1 86 ? -15.991 -3.774 11.227 1.00 98.00 86 MET A C 1
ATOM 653 O O . MET A 1 86 ? -15.519 -4.338 10.242 1.00 98.00 86 MET A O 1
ATOM 657 N N . VAL A 1 87 ? -16.631 -2.610 11.133 1.00 98.19 87 VAL A N 1
ATOM 658 C CA . VAL A 1 87 ? -16.837 -1.901 9.864 1.00 98.19 87 VAL A CA 1
ATOM 659 C C . VAL A 1 87 ? -16.487 -0.435 10.038 1.00 98.19 87 VAL A C 1
ATOM 661 O O . VAL A 1 87 ? -17.127 0.272 10.809 1.00 98.19 87 VAL A O 1
ATOM 664 N N . PHE A 1 88 ? -15.526 0.049 9.260 1.00 97.81 88 PHE A N 1
ATOM 665 C CA . PHE A 1 88 ? -15.142 1.453 9.170 1.00 97.81 88 PHE A CA 1
ATOM 666 C C . PHE A 1 88 ? -15.361 1.927 7.737 1.00 97.81 88 PHE A C 1
ATOM 668 O O . PHE A 1 88 ? -14.554 1.686 6.841 1.00 97.81 88 PHE A O 1
ATOM 675 N N . LYS A 1 89 ? -16.489 2.608 7.504 1.00 93.38 89 LYS A N 1
ATOM 676 C CA . LYS A 1 89 ? -16.868 3.083 6.160 1.00 93.38 89 LYS A CA 1
ATOM 677 C C . LYS A 1 89 ? -16.000 4.244 5.688 1.00 93.38 89 LYS A C 1
ATOM 679 O O . LYS A 1 89 ? -15.819 4.432 4.490 1.00 93.38 89 LYS A O 1
ATOM 684 N N . THR A 1 90 ? -15.497 5.031 6.631 1.00 89.94 90 THR A N 1
ATOM 685 C CA . THR A 1 90 ? -14.620 6.164 6.362 1.00 89.94 90 THR A CA 1
ATOM 686 C C . THR A 1 90 ? -13.582 6.249 7.460 1.00 89.94 90 THR A C 1
ATOM 688 O O . THR A 1 90 ? -13.946 6.382 8.627 1.00 89.94 90 THR A O 1
ATOM 691 N N .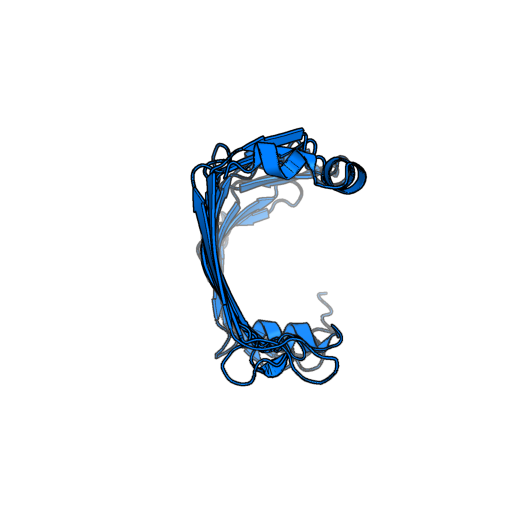 PHE A 1 91 ? -12.317 6.230 7.072 1.00 97.56 91 PHE A N 1
ATOM 692 C CA . PHE A 1 91 ? -11.181 6.634 7.882 1.00 97.56 91 PHE A CA 1
ATOM 693 C C . PHE A 1 91 ? -10.347 7.583 7.032 1.00 97.56 91 PHE A C 1
ATOM 695 O O . PHE A 1 91 ? -9.924 7.224 5.934 1.00 97.56 91 PHE A O 1
ATOM 702 N N . ARG A 1 92 ? -10.177 8.817 7.489 1.00 98.19 92 ARG A N 1
ATOM 703 C CA . ARG A 1 92 ? -9.501 9.873 6.743 1.00 98.19 92 ARG A CA 1
ATOM 704 C C . ARG A 1 92 ? -8.490 10.556 7.628 1.00 98.19 92 ARG A C 1
ATOM 706 O O . ARG A 1 92 ? -8.776 10.779 8.800 1.00 98.19 92 ARG A O 1
ATOM 713 N N . PHE A 1 93 ? -7.357 10.909 7.051 1.00 98.06 93 PHE A N 1
ATOM 714 C CA . PHE A 1 93 ? -6.397 11.824 7.648 1.00 98.06 93 PHE A CA 1
ATOM 715 C C . PHE A 1 93 ? -5.560 12.472 6.551 1.00 98.06 93 PHE A C 1
ATOM 717 O O . PHE A 1 93 ? -5.569 12.047 5.392 1.00 98.06 93 PHE A O 1
ATOM 724 N N . GLU A 1 94 ? -4.848 13.520 6.924 1.00 98.06 94 GLU A N 1
ATOM 725 C CA . GLU A 1 94 ? -4.024 14.316 6.028 1.00 98.06 94 GLU A CA 1
ATOM 726 C C . GLU A 1 94 ? -2.675 14.594 6.696 1.00 98.06 94 GLU A C 1
ATOM 728 O O . GLU A 1 94 ? -2.566 14.572 7.917 1.00 98.06 94 GLU A O 1
ATOM 733 N N . THR A 1 95 ? -1.648 14.859 5.905 1.00 97.06 95 THR A N 1
ATOM 734 C CA . THR A 1 95 ? -0.415 15.524 6.362 1.00 97.06 95 THR A CA 1
ATOM 735 C C . THR A 1 95 ? -0.469 16.981 5.885 1.00 97.06 95 THR A C 1
ATOM 737 O O . THR A 1 95 ? -1.561 17.532 5.730 1.00 97.06 95 THR A O 1
ATOM 740 N N . ASN A 1 96 ? 0.660 17.658 5.641 1.00 95.62 96 ASN A N 1
ATOM 741 C CA . ASN A 1 96 ? 0.608 19.030 5.121 1.00 95.62 96 ASN A CA 1
ATOM 742 C C . ASN A 1 96 ? 0.166 19.081 3.646 1.00 95.62 96 ASN A C 1
ATOM 744 O O . ASN A 1 96 ? -0.477 20.046 3.238 1.00 95.62 96 ASN A O 1
ATOM 748 N N . LYS A 1 97 ? 0.516 18.070 2.847 1.00 97.12 97 LYS A N 1
ATOM 749 C CA . LYS A 1 97 ? 0.315 18.000 1.392 1.00 97.12 97 LYS A CA 1
ATOM 750 C C . LYS A 1 97 ? -0.244 16.653 0.924 1.00 97.12 97 LYS A C 1
ATOM 752 O O . LYS A 1 97 ? -0.641 16.557 -0.236 1.00 97.12 97 LYS A O 1
ATOM 757 N N . SER A 1 98 ? -0.307 15.639 1.788 1.00 98.38 98 SER A N 1
ATOM 758 C CA . SER A 1 98 ? -0.848 14.318 1.453 1.00 98.38 98 SER A CA 1
ATOM 759 C C . SER A 1 98 ? -2.224 14.082 2.077 1.00 98.38 98 SER A C 1
ATOM 761 O O . SER A 1 98 ? -2.555 14.620 3.133 1.00 98.38 98 SER A O 1
ATOM 763 N N . LYS A 1 99 ? -3.042 13.259 1.416 1.00 98.56 99 LYS A N 1
ATOM 764 C CA . LYS A 1 99 ? -4.399 12.891 1.841 1.00 98.56 99 LYS A CA 1
ATOM 765 C C . LYS A 1 99 ? -4.587 11.389 1.774 1.00 98.56 99 LYS A C 1
ATOM 767 O O . LYS A 1 99 ? -4.266 10.766 0.762 1.00 98.56 99 LYS A O 1
ATOM 772 N N . PHE A 1 100 ? -5.189 10.828 2.812 1.00 98.50 100 PHE A N 1
ATOM 773 C CA . PHE A 1 100 ? -5.372 9.394 2.947 1.00 98.50 100 PHE A CA 1
ATOM 774 C C . PHE A 1 100 ? -6.825 9.089 3.286 1.00 98.50 100 PHE A C 1
ATOM 776 O O . PHE A 1 100 ? -7.378 9.615 4.251 1.00 98.50 100 PHE A O 1
ATOM 783 N N . ASN A 1 101 ? -7.456 8.241 2.478 1.00 98.50 101 ASN A N 1
ATOM 784 C CA . ASN A 1 101 ? -8.816 7.771 2.701 1.00 98.50 101 ASN A CA 1
ATOM 785 C C . ASN A 1 101 ? -8.841 6.249 2.672 1.00 98.50 101 ASN A C 1
ATOM 787 O O . ASN A 1 101 ? -8.393 5.643 1.701 1.00 98.50 101 ASN A O 1
ATOM 791 N N . PHE A 1 102 ? -9.449 5.647 3.686 1.00 98.06 102 PHE A N 1
ATOM 792 C CA . PHE A 1 102 ? -9.622 4.209 3.796 1.00 98.06 102 PHE A CA 1
ATOM 793 C C . PHE A 1 102 ? -11.066 3.862 4.136 1.00 98.06 102 PHE A C 1
ATOM 795 O O . PHE A 1 102 ? -11.787 4.621 4.790 1.00 98.06 102 PHE A O 1
ATOM 802 N N . SER A 1 103 ? -11.466 2.672 3.718 1.00 98.38 103 SER A N 1
ATOM 803 C CA . SER A 1 103 ? -12.628 1.975 4.250 1.00 98.38 103 SER A CA 1
ATOM 804 C C . SER A 1 103 ? -12.249 0.520 4.433 1.00 98.38 103 SER A C 1
ATOM 806 O O . SER A 1 103 ? -11.686 -0.068 3.507 1.00 98.38 103 SER A O 1
ATOM 808 N N . PHE A 1 104 ? -12.568 -0.069 5.575 1.00 98.12 104 PHE A N 1
ATOM 809 C CA . PHE A 1 104 ? -12.283 -1.474 5.817 1.00 98.12 104 PHE A CA 1
ATOM 810 C C . PHE A 1 104 ? -13.381 -2.134 6.641 1.00 98.12 104 PHE A C 1
ATOM 812 O O . PHE A 1 104 ? -14.089 -1.484 7.410 1.00 98.12 104 PHE A O 1
ATOM 819 N N . SER A 1 105 ? -13.515 -3.439 6.469 1.00 98.25 105 SER A N 1
ATOM 820 C CA . SER A 1 105 ? -14.339 -4.295 7.304 1.00 98.25 105 SER A CA 1
ATOM 821 C C . SER A 1 105 ? -13.596 -5.584 7.594 1.00 98.25 105 SER A C 1
ATOM 823 O O . SER A 1 105 ? -12.914 -6.111 6.714 1.00 98.25 105 SER A O 1
ATOM 825 N N . VAL A 1 106 ? -13.763 -6.095 8.806 1.00 97.81 106 VAL A N 1
ATOM 826 C CA . VAL A 1 106 ? -13.243 -7.388 9.242 1.00 97.81 106 VAL A CA 1
ATOM 827 C C . VAL A 1 106 ? -14.367 -8.117 9.956 1.00 97.81 106 VAL A C 1
ATOM 829 O O . VAL A 1 106 ? -15.020 -7.537 10.817 1.00 97.81 106 VAL A O 1
ATOM 832 N N . LYS A 1 107 ? -14.587 -9.380 9.614 1.00 97.50 107 LYS A N 1
ATOM 833 C CA . LYS A 1 107 ? -15.516 -10.276 10.302 1.00 97.50 107 LYS A CA 1
ATOM 834 C C . LYS A 1 107 ? -14.785 -11.546 10.705 1.00 97.50 107 LYS A C 1
ATOM 836 O O . LYS A 1 107 ? -13.831 -11.921 10.031 1.00 97.50 107 LYS A O 1
ATOM 841 N N . ASN A 1 108 ? -15.284 -12.223 11.736 1.00 95.94 108 ASN A N 1
ATOM 842 C CA . ASN A 1 108 ? -14.762 -13.489 12.232 1.00 95.94 108 ASN A CA 1
ATOM 843 C C . ASN A 1 108 ? -13.322 -13.329 12.725 1.00 95.94 108 ASN A C 1
ATOM 845 O O . ASN A 1 108 ? -12.383 -13.687 12.029 1.00 95.94 108 ASN A O 1
ATOM 849 N N . ILE A 1 109 ? -13.129 -12.784 13.926 1.00 91.88 109 ILE A N 1
ATOM 850 C CA . ILE A 1 109 ? -11.783 -12.455 14.432 1.00 91.88 109 ILE A CA 1
ATOM 851 C C . ILE A 1 109 ? -10.880 -13.686 14.617 1.00 91.88 109 ILE A C 1
ATOM 853 O O . ILE A 1 109 ? -9.665 -13.533 14.663 1.00 91.88 109 ILE A O 1
ATOM 857 N N . LYS A 1 110 ? -11.457 -14.898 14.663 1.00 91.38 110 LYS A N 1
ATOM 858 C CA . LYS A 1 110 ? -10.708 -16.162 14.683 1.00 91.38 110 LYS A CA 1
ATOM 859 C C . LYS A 1 110 ? -10.144 -16.536 13.307 1.00 91.38 110 LYS A C 1
ATOM 861 O O . LYS A 1 110 ? -9.023 -17.016 13.229 1.00 91.38 110 LYS A O 1
ATOM 866 N N . HIS A 1 111 ? -10.907 -16.309 12.238 1.00 93.94 111 HIS A N 1
ATOM 867 C CA . HIS A 1 111 ? -10.461 -16.484 10.850 1.00 93.94 111 HIS A CA 1
ATOM 868 C C . HIS A 1 111 ? -10.839 -15.236 10.041 1.00 93.94 111 HIS A C 1
ATOM 870 O O . HIS A 1 111 ? -11.877 -15.238 9.364 1.00 93.94 111 HIS A O 1
ATOM 876 N N . PRO A 1 112 ? -10.046 -14.150 10.156 1.00 95.56 112 PRO A N 1
ATOM 877 C CA . PRO A 1 112 ? -10.460 -12.822 9.722 1.00 95.56 112 PRO A CA 1
ATOM 878 C C . PRO A 1 112 ? -10.786 -12.762 8.236 1.00 95.56 112 PRO A C 1
ATOM 880 O O . PRO A 1 112 ? -9.908 -12.853 7.380 1.00 95.56 112 PRO A O 1
ATOM 883 N N . VAL A 1 113 ? -12.058 -12.540 7.925 1.00 97.50 113 VAL A N 1
ATOM 884 C CA . VAL A 1 113 ? -12.520 -12.202 6.581 1.00 97.50 113 VAL A CA 1
ATOM 885 C C . VAL A 1 113 ? -12.486 -10.689 6.452 1.00 97.50 113 VAL A C 1
ATOM 887 O O . VAL A 1 113 ? -13.206 -9.992 7.168 1.00 97.50 113 VAL A O 1
ATOM 890 N N . TYR A 1 114 ? -11.664 -10.169 5.546 1.00 97.19 114 TYR A N 1
ATOM 891 C CA . TYR A 1 114 ? -11.449 -8.738 5.386 1.00 97.19 114 TYR A CA 1
ATOM 892 C C . TYR A 1 114 ? -11.879 -8.225 4.010 1.00 97.19 114 TYR A C 1
ATOM 894 O O . TYR A 1 114 ? -11.843 -8.925 2.996 1.00 97.19 114 TYR A O 1
ATOM 902 N N . SER A 1 115 ? -12.238 -6.947 3.974 1.00 98.25 115 SER A N 1
ATOM 903 C CA . SER A 1 115 ? -12.366 -6.148 2.758 1.00 98.25 115 SER A CA 1
ATOM 904 C C . SER A 1 115 ? -11.827 -4.757 3.052 1.00 98.25 115 SER A C 1
ATOM 906 O O . SER A 1 115 ? -12.248 -4.131 4.020 1.00 98.25 115 SER A O 1
ATOM 908 N N . ALA A 1 116 ? -10.917 -4.259 2.223 1.00 98.31 116 ALA A N 1
ATOM 909 C CA . ALA A 1 116 ? -10.290 -2.958 2.391 1.00 98.31 116 ALA A CA 1
ATOM 910 C C . ALA A 1 116 ? -10.235 -2.202 1.062 1.00 98.31 116 ALA A C 1
ATOM 912 O O . ALA A 1 116 ? -9.998 -2.772 -0.003 1.00 98.31 116 ALA A O 1
ATOM 913 N N . LYS A 1 117 ? -10.440 -0.889 1.133 1.00 98.69 117 LYS A N 1
ATOM 914 C CA . LYS A 1 117 ? -10.219 0.046 0.032 1.00 98.69 117 LYS A CA 1
ATOM 915 C C . LYS A 1 117 ? -9.403 1.221 0.539 1.00 98.69 117 LYS A C 1
ATOM 917 O O . LYS A 1 117 ? -9.657 1.707 1.641 1.00 98.69 117 LYS A O 1
ATOM 922 N N . ALA A 1 118 ? -8.474 1.691 -0.280 1.00 98.62 118 ALA A N 1
ATOM 923 C CA . ALA A 1 118 ? -7.671 2.872 -0.006 1.00 98.62 118 ALA A CA 1
ATOM 924 C C . ALA A 1 118 ? -7.662 3.803 -1.222 1.00 98.62 118 ALA A C 1
ATOM 926 O O . ALA A 1 118 ? -7.622 3.349 -2.365 1.00 98.62 118 ALA A O 1
ATOM 927 N N . ASN A 1 119 ? -7.700 5.107 -0.966 1.00 98.75 119 ASN A N 1
ATOM 928 C CA . ASN A 1 119 ? -7.504 6.158 -1.954 1.00 98.75 119 ASN A CA 1
ATOM 929 C C . ASN A 1 119 ? -6.568 7.214 -1.359 1.00 98.75 119 ASN A C 1
ATOM 931 O O . ASN A 1 119 ? -6.946 7.935 -0.428 1.00 98.75 119 ASN A O 1
ATOM 935 N N . LEU A 1 120 ? -5.338 7.240 -1.862 1.00 98.62 120 LEU A N 1
ATOM 936 C CA . LEU A 1 120 ? -4.222 7.999 -1.317 1.00 98.62 120 LEU A CA 1
ATOM 937 C C . LEU A 1 120 ? -3.733 9.012 -2.353 1.00 98.62 120 LEU A C 1
ATOM 939 O O . LEU A 1 120 ? -3.654 8.709 -3.543 1.00 98.62 120 LEU A O 1
ATOM 943 N N . SER A 1 121 ? -3.366 10.196 -1.883 1.00 98.69 121 SER A N 1
ATOM 944 C CA . SER A 1 121 ? -2.645 11.214 -2.641 1.00 98.69 121 SER A CA 1
ATOM 945 C C . SER A 1 121 ? -1.433 11.602 -1.816 1.00 98.69 121 SER A C 1
ATOM 947 O O . SER A 1 121 ? -1.592 12.230 -0.774 1.00 98.69 121 SER A O 1
ATOM 949 N N . ILE A 1 122 ? -0.248 11.199 -2.253 1.00 98.50 122 ILE A N 1
ATOM 950 C CA . ILE A 1 122 ? 0.988 11.270 -1.477 1.00 98.50 122 ILE A CA 1
ATOM 951 C C . ILE A 1 122 ? 1.935 12.255 -2.153 1.00 98.50 122 ILE A C 1
ATOM 953 O O . ILE A 1 122 ? 2.218 12.119 -3.341 1.00 98.50 122 ILE A O 1
ATOM 957 N N . ASN A 1 123 ? 2.443 13.224 -1.399 1.00 98.25 123 ASN A N 1
ATOM 958 C CA . ASN A 1 123 ? 3.556 14.071 -1.805 1.00 98.25 123 ASN A CA 1
ATOM 959 C C . ASN A 1 123 ? 4.840 13.526 -1.173 1.00 98.25 123 ASN A C 1
ATOM 961 O O . ASN A 1 123 ? 5.020 13.609 0.041 1.00 98.25 123 ASN A O 1
ATOM 965 N N . LEU A 1 124 ? 5.731 12.962 -1.989 1.00 96.75 124 LEU A N 1
ATOM 966 C CA . LEU A 1 124 ? 6.917 12.257 -1.488 1.00 96.75 124 LEU A CA 1
ATOM 967 C C . LEU A 1 124 ? 7.895 13.186 -0.759 1.00 96.75 124 LEU A C 1
ATOM 969 O O . LEU A 1 124 ? 8.538 12.775 0.202 1.00 96.75 124 LEU A O 1
ATOM 973 N N . GLY A 1 125 ? 7.931 14.465 -1.139 1.00 95.44 125 GLY A N 1
ATOM 974 C CA . GLY A 1 125 ? 8.807 15.454 -0.512 1.00 95.44 125 GLY A CA 1
ATOM 975 C C . GLY A 1 125 ? 8.525 15.701 0.974 1.00 95.44 125 GLY A C 1
ATOM 976 O O . GLY A 1 125 ? 9.403 16.180 1.690 1.00 95.44 125 GLY A O 1
ATOM 977 N N . GLU A 1 126 ? 7.331 15.361 1.468 1.00 95.12 126 GLU A N 1
ATOM 978 C CA . GLU A 1 126 ? 7.016 15.438 2.901 1.00 95.12 126 GLU A CA 1
ATOM 979 C C . GLU A 1 126 ? 7.751 14.397 3.742 1.00 95.12 126 GLU A C 1
ATOM 981 O O . GLU A 1 126 ? 7.906 14.590 4.949 1.00 95.12 126 GLU A O 1
ATOM 986 N N . PHE A 1 127 ? 8.197 13.310 3.112 1.00 92.94 127 PHE A N 1
ATOM 987 C CA . PHE A 1 127 ? 8.775 12.160 3.794 1.00 92.94 127 PHE A CA 1
ATOM 988 C C . PHE A 1 127 ? 10.303 12.209 3.869 1.00 92.94 127 PHE A C 1
ATOM 990 O O . PHE A 1 127 ? 10.890 11.403 4.578 1.00 92.94 127 PHE A O 1
ATOM 997 N N . ASN A 1 128 ? 10.947 13.190 3.222 1.00 91.62 128 ASN A N 1
ATOM 998 C CA . ASN A 1 128 ? 12.411 13.293 3.141 1.00 91.62 128 ASN A CA 1
ATOM 999 C C . ASN A 1 128 ? 13.119 13.286 4.499 1.00 91.62 128 ASN A C 1
ATOM 1001 O O . ASN A 1 128 ? 14.177 12.690 4.632 1.00 91.62 128 ASN A O 1
ATOM 1005 N N . LYS A 1 129 ? 12.529 13.916 5.521 1.00 89.50 129 LYS A N 1
ATOM 1006 C CA . LYS A 1 129 ? 13.107 13.966 6.878 1.00 89.50 129 LYS A CA 1
ATOM 1007 C C . LYS A 1 129 ? 13.027 12.638 7.636 1.00 89.50 129 LYS A C 1
ATOM 1009 O O . LYS A 1 129 ? 13.565 12.545 8.730 1.00 89.50 129 LYS A O 1
ATOM 1014 N N . PHE A 1 130 ? 12.296 11.675 7.089 1.00 87.38 130 PHE A N 1
ATOM 1015 C CA . PHE A 1 130 ? 12.003 10.381 7.698 1.00 87.38 130 PHE A CA 1
ATOM 1016 C C . PHE A 1 130 ? 12.566 9.232 6.856 1.00 87.38 130 PHE A C 1
ATOM 1018 O O . PHE A 1 130 ? 12.248 8.068 7.094 1.00 87.38 130 PHE A O 1
ATOM 1025 N N . LEU A 1 131 ? 13.362 9.551 5.831 1.00 86.88 131 LEU A N 1
ATOM 1026 C CA . LEU A 1 131 ? 14.061 8.544 5.055 1.00 86.88 131 LEU A CA 1
ATOM 1027 C C . LEU A 1 131 ? 15.206 7.961 5.879 1.00 86.88 131 LEU A C 1
ATOM 1029 O O . LEU A 1 131 ? 15.860 8.701 6.610 1.00 86.88 131 LEU A O 1
ATOM 1033 N N . PRO A 1 132 ? 15.484 6.655 5.748 1.00 82.00 132 PRO A N 1
ATOM 1034 C CA . PRO A 1 132 ? 16.698 6.092 6.304 1.00 82.00 132 PRO A CA 1
ATOM 1035 C C . PRO A 1 132 ? 17.912 6.749 5.644 1.00 82.00 132 PRO A C 1
ATOM 1037 O O . PRO A 1 132 ? 18.065 6.665 4.420 1.00 82.00 132 PRO A O 1
ATOM 1040 N N . ASP A 1 133 ? 18.799 7.319 6.462 1.00 73.00 133 ASP A N 1
ATOM 1041 C CA . ASP A 1 133 ? 20.018 8.011 6.018 1.00 73.00 133 ASP A CA 1
ATOM 1042 C C . ASP A 1 133 ? 20.906 7.148 5.103 1.00 73.00 133 ASP A C 1
ATOM 1044 O O . ASP A 1 133 ? 21.712 7.666 4.341 1.00 73.00 133 ASP A O 1
ATOM 1048 N N . SER A 1 134 ? 20.764 5.822 5.158 1.00 72.88 134 SER A N 1
ATOM 1049 C CA . SER A 1 134 ? 21.608 4.863 4.446 1.00 72.88 134 SER A CA 1
ATOM 1050 C C . SER A 1 134 ? 21.154 4.511 3.027 1.00 72.88 134 SER A C 1
ATOM 1052 O O . SER A 1 134 ? 21.890 3.813 2.331 1.00 72.88 134 SER A O 1
ATOM 1054 N N . THR A 1 135 ? 19.948 4.907 2.593 1.00 80.06 135 THR A N 1
ATOM 1055 C CA . THR A 1 135 ? 19.355 4.352 1.356 1.00 80.06 135 THR A CA 1
ATOM 1056 C C . THR A 1 135 ? 18.907 5.405 0.347 1.00 80.06 135 THR A C 1
ATOM 1058 O O . THR A 1 135 ? 19.203 5.262 -0.835 1.00 80.06 135 THR A O 1
ATOM 1061 N N . ILE A 1 136 ? 18.200 6.458 0.761 1.00 86.94 136 ILE A N 1
ATOM 1062 C CA . ILE A 1 136 ? 17.648 7.466 -0.160 1.00 86.94 136 ILE A CA 1
ATOM 1063 C C . ILE A 1 136 ? 18.009 8.847 0.379 1.00 86.94 136 ILE A C 1
ATOM 1065 O O . ILE A 1 136 ? 17.640 9.174 1.499 1.00 86.94 136 ILE A O 1
ATOM 1069 N N . GLU A 1 137 ? 18.699 9.661 -0.421 1.00 89.44 137 GLU A N 1
ATOM 1070 C CA . GLU A 1 137 ? 19.060 11.032 -0.037 1.00 89.44 137 GLU A CA 1
ATOM 1071 C C . GLU A 1 137 ? 17.843 11.954 -0.081 1.00 89.44 137 GLU A C 1
ATOM 1073 O O . GLU A 1 137 ? 17.634 12.786 0.799 1.00 89.44 137 GLU A O 1
ATOM 1078 N N . SER A 1 138 ? 17.045 11.842 -1.144 1.00 92.75 138 SER A N 1
ATOM 1079 C CA . SER A 1 138 ? 15.825 12.627 -1.292 1.00 92.75 138 SER A CA 1
ATOM 1080 C C . SER A 1 138 ? 14.869 12.017 -2.306 1.00 92.75 138 SER A C 1
ATOM 1082 O O . SER A 1 138 ? 15.259 11.290 -3.222 1.00 92.75 138 SER A O 1
ATOM 1084 N N . MET A 1 139 ? 13.596 12.357 -2.142 1.00 95.06 139 MET A N 1
ATOM 1085 C CA . MET A 1 139 ? 12.526 12.072 -3.078 1.00 95.06 139 MET A CA 1
ATOM 1086 C C . MET A 1 139 ? 11.598 13.275 -3.250 1.00 95.06 139 MET A C 1
ATOM 1088 O O . MET A 1 139 ? 11.375 14.077 -2.336 1.00 95.06 139 MET A O 1
ATOM 1092 N N . SER A 1 140 ? 11.038 13.396 -4.446 1.00 97.38 140 SER A N 1
ATOM 1093 C CA . SER A 1 140 ? 10.080 14.429 -4.826 1.00 97.38 140 SER A CA 1
ATOM 1094 C C . SER A 1 140 ? 8.943 13.814 -5.656 1.00 97.38 140 SER A C 1
ATOM 1096 O O . SER A 1 140 ? 8.945 12.624 -5.971 1.00 97.38 140 SER A O 1
ATOM 1098 N N . GLY A 1 141 ? 7.943 14.627 -5.993 1.00 98.25 141 GLY A N 1
ATOM 1099 C CA . GLY A 1 141 ? 6.831 14.211 -6.845 1.00 98.25 141 GLY A CA 1
ATOM 1100 C C . GLY A 1 141 ? 5.595 13.744 -6.087 1.00 98.25 141 GLY A C 1
ATOM 1101 O O . GLY A 1 141 ? 5.516 13.792 -4.853 1.00 98.25 141 GLY A O 1
ATOM 1102 N N . ASN A 1 142 ? 4.582 13.345 -6.859 1.00 98.62 142 ASN A N 1
ATOM 1103 C CA . ASN A 1 142 ? 3.266 12.990 -6.336 1.00 98.62 142 ASN A CA 1
ATOM 1104 C C . ASN A 1 142 ? 2.833 11.596 -6.790 1.00 98.62 142 ASN A C 1
ATOM 1106 O O . ASN A 1 142 ? 2.873 11.282 -7.983 1.00 98.62 142 ASN A O 1
ATOM 1110 N N . VAL A 1 143 ? 2.323 10.808 -5.845 1.00 98.69 143 VAL A N 1
ATOM 1111 C CA . VAL A 1 143 ? 1.808 9.457 -6.072 1.00 98.69 143 VAL A CA 1
ATOM 1112 C C . VAL A 1 143 ? 0.332 9.400 -5.700 1.00 98.69 143 VAL A C 1
ATOM 1114 O O . VAL A 1 143 ? -0.045 9.599 -4.547 1.00 98.69 143 VAL A O 1
ATOM 1117 N N . GLY A 1 144 ? -0.521 9.117 -6.678 1.00 98.81 144 GLY A N 1
ATOM 1118 C CA . GLY A 1 144 ? -1.916 8.754 -6.451 1.00 98.81 144 GLY A CA 1
ATOM 1119 C C . GLY A 1 144 ? -2.056 7.239 -6.391 1.00 98.81 144 GLY A C 1
ATOM 1120 O O . GLY A 1 144 ? -1.544 6.562 -7.277 1.00 98.81 144 GLY A O 1
ATOM 1121 N N . VAL A 1 145 ? -2.759 6.701 -5.396 1.00 98.81 145 VAL A N 1
ATOM 1122 C CA . VAL A 1 145 ? -2.982 5.254 -5.245 1.00 98.81 145 VAL A CA 1
ATOM 1123 C C . VAL A 1 145 ? -4.459 4.979 -5.012 1.00 98.81 145 VAL A C 1
ATOM 1125 O O . VAL A 1 145 ? -5.069 5.562 -4.121 1.00 98.81 145 VAL A O 1
ATOM 1128 N N . ARG A 1 146 ? -5.033 4.042 -5.765 1.00 98.88 146 ARG A N 1
ATOM 1129 C CA . ARG A 1 146 ? -6.322 3.414 -5.462 1.00 98.88 146 ARG A CA 1
ATOM 1130 C C . ARG A 1 146 ? -6.121 1.916 -5.330 1.00 98.88 146 ARG A C 1
ATOM 1132 O O . ARG A 1 146 ? -5.693 1.263 -6.274 1.00 98.88 146 ARG A O 1
ATOM 1139 N N . LEU A 1 147 ? -6.461 1.382 -4.167 1.00 98.56 147 LEU A N 1
ATOM 1140 C CA . LEU A 1 147 ? -6.339 -0.031 -3.833 1.00 98.56 147 LEU A CA 1
ATOM 1141 C C . LEU A 1 147 ? -7.714 -0.555 -3.423 1.00 98.56 147 LEU A C 1
ATOM 1143 O O . LEU A 1 147 ? -8.430 0.103 -2.668 1.00 98.56 147 LEU A O 1
ATOM 1147 N N . ALA A 1 148 ? -8.065 -1.753 -3.870 1.00 98.62 148 ALA A N 1
ATOM 1148 C CA . ALA A 1 148 ? -9.143 -2.532 -3.279 1.00 98.62 148 ALA A CA 1
ATOM 1149 C C . ALA A 1 148 ? -8.684 -3.980 -3.142 1.00 98.62 148 ALA A C 1
ATOM 1151 O O . ALA A 1 148 ? -8.157 -4.548 -4.093 1.00 98.62 148 ALA A O 1
ATOM 1152 N N . THR A 1 149 ? -8.873 -4.562 -1.964 1.00 98.25 149 THR A N 1
ATOM 1153 C CA . THR A 1 149 ? -8.478 -5.937 -1.658 1.00 98.25 149 THR A CA 1
ATOM 1154 C C . THR A 1 149 ? -9.494 -6.579 -0.722 1.00 98.25 149 THR A C 1
ATOM 1156 O O . THR A 1 149 ? -10.176 -5.895 0.042 1.00 98.25 149 THR A O 1
ATOM 1159 N N . ASN A 1 150 ? -9.643 -7.892 -0.805 1.00 97.94 150 ASN A N 1
ATOM 1160 C CA . ASN A 1 150 ? -10.486 -8.679 0.087 1.00 97.94 150 ASN A CA 1
ATOM 1161 C C . ASN A 1 150 ? -9.882 -10.067 0.262 1.00 97.94 150 ASN A C 1
ATOM 1163 O O . ASN A 1 150 ? -9.080 -10.499 -0.560 1.00 97.94 150 ASN A O 1
ATOM 1167 N N . GLY A 1 151 ? -10.278 -10.779 1.307 1.00 96.25 151 GLY A N 1
ATOM 1168 C CA . GLY A 1 151 ? -9.802 -12.136 1.516 1.00 96.25 151 GLY A CA 1
ATOM 1169 C C . GLY A 1 151 ? -10.055 -12.652 2.918 1.00 96.25 151 GLY A C 1
ATOM 1170 O O . GLY A 1 151 ? -10.833 -12.091 3.681 1.00 96.25 151 GLY A O 1
ATOM 1171 N N . VAL A 1 152 ? -9.378 -13.747 3.222 1.00 95.69 152 VAL A N 1
ATOM 1172 C CA . VAL A 1 152 ? -9.308 -14.406 4.518 1.00 95.69 152 VAL A CA 1
ATOM 1173 C C . VAL A 1 152 ? -7.847 -14.338 4.934 1.00 95.69 152 VAL A C 1
ATOM 1175 O O . VAL A 1 152 ? -6.980 -14.746 4.159 1.00 95.69 152 VAL A O 1
ATOM 1178 N N . LEU A 1 153 ? -7.565 -13.783 6.110 1.00 92.38 153 LEU A N 1
ATOM 1179 C CA . LEU A 1 153 ? -6.219 -13.822 6.666 1.00 92.38 153 LEU A CA 1
ATOM 1180 C C . LEU A 1 153 ? -5.922 -15.254 7.128 1.00 92.38 153 LEU A C 1
ATOM 1182 O O . LEU A 1 153 ? -6.711 -15.805 7.899 1.00 92.38 153 LEU A O 1
ATOM 1186 N N . PRO A 1 154 ? -4.833 -15.873 6.643 1.00 89.50 154 PRO A N 1
ATOM 1187 C CA . PRO A 1 154 ? -4.403 -17.173 7.126 1.00 89.50 154 PRO A CA 1
ATOM 1188 C C . PRO A 1 154 ? -3.758 -17.044 8.509 1.00 89.50 154 PRO A C 1
ATOM 1190 O O . PRO A 1 154 ? -3.247 -15.984 8.870 1.00 89.50 154 PRO A O 1
ATOM 1193 N N . ASP A 1 155 ? -3.702 -18.159 9.234 1.00 85.50 155 ASP A N 1
ATOM 1194 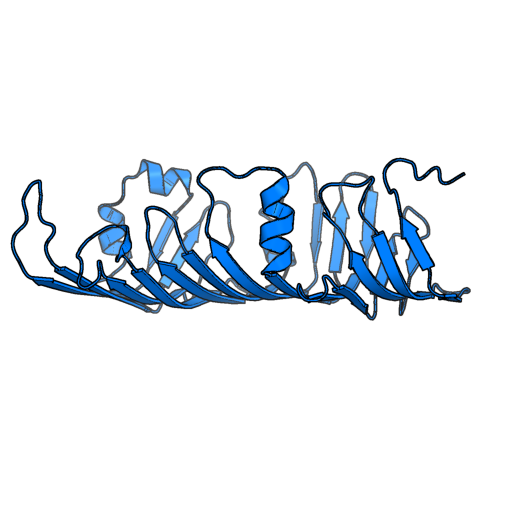C CA . ASP A 1 155 ? -3.019 -18.233 10.531 1.00 85.50 155 ASP A CA 1
ATOM 1195 C C . ASP A 1 155 ? -1.496 -18.010 10.395 1.00 85.50 155 ASP A C 1
ATOM 1197 O O . ASP A 1 155 ? -0.827 -17.630 11.354 1.00 85.50 155 ASP A O 1
ATOM 1201 N N . SER A 1 156 ? -0.934 -18.214 9.196 1.00 84.56 156 SER A N 1
ATOM 1202 C CA . SER A 1 156 ? 0.464 -17.917 8.871 1.00 84.56 156 SER A CA 1
ATOM 1203 C C . SER A 1 156 ? 0.629 -17.368 7.451 1.00 84.56 156 SER A C 1
ATOM 1205 O O . SER A 1 156 ? -0.064 -17.763 6.510 1.00 84.56 156 SER A O 1
ATOM 1207 N N . ILE A 1 157 ? 1.571 -16.436 7.283 1.00 85.44 157 ILE A N 1
ATOM 1208 C CA . ILE A 1 157 ? 1.900 -15.828 5.989 1.00 85.44 157 ILE A CA 1
ATOM 1209 C C . ILE A 1 157 ? 3.030 -16.636 5.342 1.00 85.44 157 ILE A C 1
ATOM 1211 O O . ILE A 1 157 ? 4.188 -16.527 5.735 1.00 85.44 157 ILE A O 1
ATOM 1215 N N . GLY A 1 158 ? 2.682 -17.462 4.353 1.00 82.50 158 GLY A N 1
ATOM 1216 C CA . GLY A 1 158 ? 3.632 -18.220 3.531 1.00 82.50 158 GLY A CA 1
ATOM 1217 C C . GLY A 1 158 ? 3.795 -17.651 2.118 1.00 82.50 158 GLY A C 1
ATOM 1218 O O . GLY A 1 158 ? 3.099 -16.716 1.729 1.00 82.50 158 GLY A O 1
ATOM 1219 N N . ALA A 1 159 ? 4.671 -18.261 1.312 1.00 76.62 159 ALA A N 1
ATOM 1220 C CA . ALA A 1 159 ? 4.917 -17.845 -0.076 1.00 76.62 159 ALA A CA 1
ATOM 1221 C C . ALA A 1 159 ? 3.638 -17.815 -0.940 1.00 76.62 159 ALA A C 1
ATOM 1223 O O . ALA A 1 159 ? 3.430 -16.880 -1.707 1.00 76.62 159 ALA A O 1
ATOM 1224 N N . ASP A 1 160 ? 2.728 -18.777 -0.760 1.00 83.56 160 ASP A N 1
ATOM 1225 C CA . ASP A 1 160 ? 1.456 -18.827 -1.497 1.00 83.56 160 ASP A CA 1
ATOM 1226 C C . ASP A 1 160 ? 0.495 -17.668 -1.150 1.00 83.56 160 ASP A C 1
ATOM 1228 O O . ASP A 1 160 ? -0.432 -17.379 -1.913 1.00 83.56 160 ASP A O 1
ATOM 1232 N N . PHE A 1 161 ? 0.708 -16.964 -0.029 1.00 88.94 161 PHE A N 1
ATOM 1233 C CA . PHE A 1 161 ? -0.138 -15.836 0.365 1.00 88.94 161 PHE A CA 1
ATOM 1234 C C . PHE A 1 161 ? -0.027 -14.663 -0.617 1.00 88.94 161 PHE A C 1
ATOM 1236 O O . PHE A 1 161 ? -1.016 -13.976 -0.865 1.00 88.94 161 PHE A O 1
ATOM 1243 N N . THR A 1 162 ? 1.138 -14.459 -1.240 1.00 88.56 162 THR A N 1
ATOM 1244 C CA . THR A 1 162 ? 1.313 -13.418 -2.263 1.00 88.56 162 THR A CA 1
ATOM 1245 C C . THR A 1 162 ? 0.383 -13.649 -3.452 1.00 88.56 162 THR A C 1
ATOM 1247 O O . THR A 1 162 ? -0.323 -12.730 -3.863 1.00 88.56 162 THR A O 1
ATOM 1250 N N . ASP A 1 163 ? 0.324 -14.879 -3.967 1.00 90.56 163 ASP A N 1
ATOM 1251 C CA . ASP A 1 163 ? -0.578 -15.244 -5.062 1.00 90.56 163 ASP A CA 1
ATOM 1252 C C . ASP A 1 163 ? -2.048 -15.061 -4.664 1.00 90.56 163 ASP A C 1
ATOM 1254 O O . ASP A 1 163 ? -2.827 -14.468 -5.412 1.00 90.56 163 ASP A O 1
ATOM 1258 N N . TYR A 1 164 ? -2.407 -15.482 -3.449 1.00 93.25 164 TYR A N 1
ATOM 1259 C CA . TYR A 1 164 ? -3.749 -15.298 -2.899 1.00 93.25 164 TYR A CA 1
ATOM 1260 C C . TYR A 1 164 ? -4.171 -13.821 -2.841 1.00 93.25 164 TYR A C 1
ATOM 1262 O O . TYR A 1 164 ? -5.274 -13.465 -3.267 1.00 93.25 164 TYR A O 1
ATOM 1270 N N . VAL A 1 165 ? -3.296 -12.944 -2.338 1.00 93.25 165 VAL A N 1
ATOM 1271 C CA . VAL A 1 165 ? -3.554 -11.499 -2.249 1.00 93.25 165 VAL A CA 1
ATOM 1272 C C . VAL A 1 165 ? -3.666 -10.890 -3.642 1.00 93.25 165 VAL A C 1
ATOM 1274 O O . VAL A 1 165 ? -4.587 -10.107 -3.902 1.00 93.25 165 VAL A O 1
ATOM 1277 N N . LEU A 1 166 ? -2.771 -11.262 -4.557 1.00 93.50 166 LEU A N 1
ATOM 1278 C CA . LEU A 1 166 ? -2.789 -10.787 -5.937 1.00 93.50 166 LEU A CA 1
ATOM 1279 C C . LEU A 1 166 ? -4.071 -11.187 -6.672 1.00 93.50 166 LEU A C 1
ATOM 1281 O O . LEU A 1 166 ? -4.563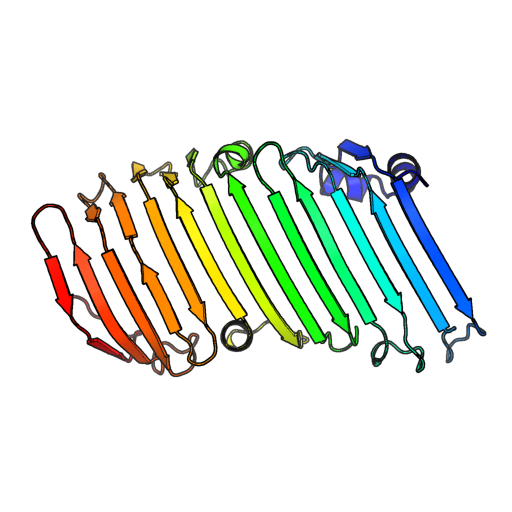 -10.404 -7.475 1.00 93.50 166 LEU A O 1
ATOM 1285 N N . GLU A 1 167 ? -4.672 -12.339 -6.384 1.00 95.12 167 GLU A N 1
ATOM 1286 C CA . GLU A 1 167 ? -5.943 -12.782 -6.988 1.00 95.12 167 GLU A CA 1
ATOM 1287 C C . GLU A 1 167 ? -7.183 -12.037 -6.476 1.00 95.12 167 GLU A C 1
ATOM 1289 O O . GLU A 1 167 ? -8.295 -12.219 -6.988 1.00 95.12 167 GLU A O 1
ATOM 1294 N N . ARG A 1 168 ? -7.012 -11.184 -5.465 1.00 97.06 168 ARG A N 1
ATOM 1295 C CA . ARG A 1 168 ? -8.111 -10.472 -4.800 1.00 97.06 168 ARG A CA 1
ATOM 1296 C C . ARG A 1 168 ? -7.892 -8.975 -4.701 1.00 97.06 168 ARG A C 1
ATOM 1298 O O . ARG A 1 168 ? -8.717 -8.276 -4.114 1.00 97.06 168 ARG A O 1
ATOM 1305 N N . THR A 1 169 ? -6.810 -8.489 -5.295 1.00 97.94 169 THR A N 1
ATOM 1306 C CA . THR A 1 169 ? -6.393 -7.096 -5.212 1.00 97.94 169 THR A CA 1
ATOM 1307 C C . THR A 1 169 ? -6.489 -6.426 -6.573 1.00 97.94 169 THR A C 1
ATOM 1309 O O . THR A 1 169 ? -6.013 -6.954 -7.569 1.00 97.94 169 THR A O 1
ATOM 1312 N N . SER A 1 170 ? -7.085 -5.240 -6.617 1.00 98.62 170 SER A N 1
ATOM 1313 C CA . SER A 1 170 ? -6.965 -4.300 -7.731 1.00 98.62 170 SER A CA 1
ATOM 1314 C C . SER A 1 170 ? -6.181 -3.078 -7.275 1.00 98.62 170 SER A C 1
ATOM 1316 O O . SER A 1 170 ? -6.452 -2.552 -6.190 1.00 98.62 170 SER A O 1
ATOM 1318 N N . LEU A 1 171 ? -5.258 -2.607 -8.106 1.00 98.69 171 LEU A N 1
ATOM 1319 C CA . LEU A 1 171 ? -4.371 -1.492 -7.792 1.00 98.69 171 LEU A CA 1
ATOM 1320 C C . LEU A 1 171 ? -4.261 -0.560 -8.999 1.00 98.69 171 LEU A C 1
ATOM 1322 O O . LEU A 1 171 ? -3.934 -1.003 -10.090 1.00 98.69 171 LEU A O 1
ATOM 1326 N N . ASN A 1 172 ? -4.516 0.726 -8.797 1.00 98.81 172 ASN A N 1
ATOM 1327 C CA . ASN A 1 172 ? -4.230 1.791 -9.753 1.00 98.81 172 ASN A CA 1
ATOM 1328 C C . ASN A 1 172 ? -3.268 2.771 -9.079 1.00 98.81 172 ASN A C 1
ATOM 1330 O O . ASN A 1 172 ? -3.547 3.251 -7.981 1.00 98.81 172 ASN A O 1
ATOM 1334 N N . MET A 1 173 ? -2.140 3.056 -9.720 1.00 98.81 173 MET A N 1
ATOM 1335 C CA . MET A 1 173 ? -1.154 4.020 -9.246 1.00 98.81 173 MET A CA 1
ATOM 1336 C C . MET A 1 173 ? -0.851 5.029 -10.346 1.00 98.81 173 MET A C 1
ATOM 1338 O O . MET A 1 173 ? -0.738 4.674 -11.517 1.00 98.81 173 MET A O 1
ATOM 1342 N N . ASN A 1 174 ? -0.722 6.293 -9.968 1.00 98.69 174 ASN A N 1
ATOM 1343 C CA . ASN A 1 174 ? -0.315 7.366 -10.860 1.00 98.69 174 ASN A CA 1
ATOM 1344 C C . ASN A 1 174 ? 0.867 8.101 -10.239 1.00 98.69 174 ASN A C 1
ATOM 1346 O O . ASN A 1 174 ? 0.720 8.739 -9.198 1.00 98.69 174 ASN A O 1
ATOM 1350 N N . PHE A 1 175 ? 2.008 8.024 -10.897 1.00 98.62 175 PHE A N 1
ATOM 1351 C CA . PHE A 1 175 ? 3.247 8.666 -10.500 1.00 98.62 175 PHE A CA 1
ATOM 1352 C C . PHE A 1 175 ? 3.447 9.898 -11.377 1.00 98.62 175 PHE A C 1
ATOM 1354 O O . PHE A 1 175 ? 3.343 9.792 -12.599 1.00 98.62 175 PHE A O 1
ATOM 1361 N N . ASN A 1 176 ? 3.681 11.058 -10.763 1.00 98.38 176 ASN A N 1
ATOM 1362 C CA . ASN A 1 176 ? 3.815 12.326 -11.480 1.00 98.38 176 ASN A CA 1
ATOM 1363 C C . ASN A 1 176 ? 5.064 13.058 -11.009 1.00 98.38 176 ASN A C 1
ATOM 1365 O O . ASN A 1 176 ? 5.150 13.402 -9.823 1.00 98.38 176 ASN A O 1
ATOM 1369 N N . ASN A 1 177 ? 5.962 13.333 -11.955 1.00 97.50 177 ASN A N 1
ATOM 1370 C CA . ASN A 1 177 ? 7.210 14.071 -11.769 1.00 97.50 177 ASN A CA 1
ATOM 1371 C C . ASN A 1 177 ? 7.966 13.621 -10.518 1.00 97.50 177 ASN A C 1
ATOM 1373 O O . ASN A 1 177 ? 8.213 14.417 -9.614 1.00 97.50 177 ASN A O 1
ATOM 1377 N N . MET A 1 178 ? 8.227 12.320 -10.426 1.00 97.62 178 MET A N 1
ATOM 1378 C CA . MET A 1 178 ? 9.012 11.774 -9.333 1.00 97.62 178 MET A CA 1
ATOM 1379 C C . MET A 1 178 ? 10.496 11.862 -9.640 1.00 97.62 178 MET A C 1
ATOM 1381 O O . MET A 1 178 ? 10.952 11.309 -10.642 1.00 97.62 178 MET A O 1
ATOM 1385 N N . ASP A 1 179 ? 11.227 12.464 -8.710 1.00 96.62 179 ASP A N 1
ATOM 1386 C CA . ASP A 1 179 ? 12.679 12.401 -8.675 1.00 96.62 179 ASP A CA 1
ATOM 1387 C C . ASP A 1 179 ? 13.112 11.642 -7.423 1.00 96.62 179 ASP A C 1
ATOM 1389 O O . ASP A 1 179 ? 12.559 11.847 -6.339 1.00 96.62 179 ASP A O 1
ATOM 1393 N N . ILE A 1 180 ? 14.081 10.745 -7.572 1.00 93.88 180 ILE A N 1
ATOM 1394 C CA . ILE A 1 180 ? 14.669 9.974 -6.478 1.00 93.88 180 ILE A CA 1
ATOM 1395 C C . ILE A 1 180 ? 16.181 10.065 -6.612 1.00 93.88 180 ILE A C 1
ATOM 1397 O O . ILE A 1 180 ? 16.746 9.696 -7.644 1.00 93.88 180 ILE A O 1
ATOM 1401 N N . ASN A 1 181 ? 16.827 10.518 -5.544 1.00 91.44 181 ASN A N 1
ATOM 1402 C CA . ASN A 1 181 ? 18.273 10.533 -5.428 1.00 91.44 181 ASN A CA 1
ATOM 1403 C C . ASN A 1 181 ? 18.712 9.525 -4.360 1.00 91.44 181 ASN A C 1
ATOM 1405 O O . ASN A 1 181 ? 18.282 9.587 -3.208 1.00 91.44 181 ASN A O 1
ATOM 1409 N N . VAL A 1 182 ? 19.552 8.579 -4.764 1.00 86.88 182 VAL A N 1
ATOM 1410 C CA . VAL A 1 182 ? 20.099 7.503 -3.934 1.00 86.88 182 VAL A CA 1
ATOM 1411 C C . VAL A 1 182 ? 21.593 7.767 -3.739 1.00 86.88 182 VAL A C 1
ATOM 1413 O O . VAL A 1 182 ? 22.288 8.068 -4.711 1.00 86.88 182 VAL A O 1
ATOM 1416 N N . MET A 1 183 ? 22.113 7.559 -2.521 1.00 71.62 183 MET A N 1
ATOM 1417 C CA . MET A 1 183 ? 23.503 7.892 -2.146 1.00 71.62 183 MET A CA 1
ATOM 1418 C C . MET A 1 183 ? 24.593 7.312 -3.069 1.00 71.62 183 MET A C 1
ATOM 1420 O O . MET A 1 183 ? 25.671 7.885 -3.209 1.00 71.62 183 MET A O 1
ATOM 1424 N N . ILE A 1 184 ? 24.330 6.203 -3.768 1.00 72.69 184 ILE A N 1
ATOM 1425 C CA . ILE A 1 184 ? 25.277 5.555 -4.700 1.00 72.69 184 ILE A CA 1
ATOM 1426 C C . ILE A 1 184 ? 25.199 6.183 -6.113 1.00 72.69 184 ILE A C 1
ATOM 1428 O O . ILE A 1 184 ? 25.419 5.522 -7.125 1.00 72.69 184 ILE A O 1
ATOM 1432 N N . ARG A 1 185 ? 24.876 7.483 -6.210 1.00 73.62 185 ARG A N 1
ATOM 1433 C CA . ARG A 1 185 ? 24.764 8.260 -7.466 1.00 73.62 185 ARG A CA 1
ATOM 1434 C C . ARG A 1 185 ? 23.721 7.736 -8.460 1.00 73.62 185 ARG A C 1
ATOM 1436 O O . ARG A 1 185 ? 23.779 8.059 -9.650 1.00 73.62 185 ARG A O 1
ATOM 1443 N N . LEU A 1 186 ? 22.762 6.938 -7.997 1.00 86.12 186 LEU A N 1
ATOM 1444 C CA . LEU A 1 186 ? 21.606 6.574 -8.804 1.00 86.12 186 LEU A CA 1
ATOM 1445 C C . LEU A 1 186 ? 20.579 7.698 -8.694 1.00 86.12 186 LEU A C 1
ATOM 1447 O O . LEU A 1 186 ? 19.946 7.880 -7.657 1.00 86.12 186 LEU A O 1
ATOM 1451 N N . ILE A 1 187 ? 20.433 8.440 -9.786 1.00 91.25 187 ILE A N 1
ATOM 1452 C CA . ILE A 1 187 ? 19.469 9.526 -9.907 1.00 91.25 187 ILE A CA 1
ATOM 1453 C C . ILE A 1 187 ? 18.397 9.086 -10.896 1.00 91.25 187 ILE A C 1
ATOM 1455 O O . ILE A 1 187 ? 18.695 8.806 -12.058 1.00 91.25 187 ILE A O 1
ATOM 1459 N N . VAL A 1 188 ? 17.157 9.030 -10.426 1.00 94.94 188 VAL A N 1
ATOM 1460 C CA . VAL A 1 188 ? 15.967 8.831 -11.250 1.00 94.94 188 VAL A CA 1
ATOM 1461 C C . VAL A 1 188 ? 15.257 10.171 -11.327 1.00 94.94 188 VAL A C 1
ATOM 1463 O O . VAL A 1 188 ? 14.861 10.690 -10.292 1.00 94.94 188 VAL A O 1
ATOM 1466 N N . ASN A 1 189 ? 15.093 10.714 -12.529 1.00 96.44 189 ASN A N 1
ATOM 1467 C CA . ASN A 1 189 ? 14.421 11.990 -12.758 1.00 96.44 189 ASN A CA 1
ATOM 1468 C C . ASN A 1 189 ? 13.191 11.818 -13.641 1.00 96.44 189 ASN A C 1
ATOM 1470 O O . ASN A 1 189 ? 13.143 10.928 -14.502 1.00 96.44 189 ASN A O 1
ATOM 1474 N N . ASP A 1 190 ? 12.246 12.741 -13.483 1.00 96.06 190 ASP A N 1
ATOM 1475 C CA . ASP A 1 190 ? 11.060 12.878 -14.327 1.00 96.06 190 ASP A CA 1
ATOM 1476 C C . ASP A 1 190 ? 10.230 11.585 -14.420 1.00 96.06 190 ASP A C 1
ATOM 1478 O O . ASP A 1 190 ? 9.571 11.337 -15.437 1.00 96.06 190 ASP A O 1
ATOM 1482 N N . PHE A 1 191 ? 10.247 10.742 -13.378 1.00 98.00 191 PHE A N 1
ATOM 1483 C CA . PHE A 1 191 ? 9.495 9.494 -13.390 1.00 98.00 191 PHE A CA 1
ATOM 1484 C C . PHE A 1 191 ? 7.993 9.793 -13.382 1.00 98.00 191 PHE A C 1
ATOM 1486 O O . PHE A 1 191 ? 7.427 10.333 -12.427 1.00 98.00 191 PHE A O 1
ATOM 1493 N N . ASN A 1 192 ? 7.346 9.432 -14.482 1.00 98.50 192 ASN A N 1
ATOM 1494 C CA . ASN A 1 192 ? 5.916 9.552 -14.702 1.00 98.50 192 ASN A CA 1
ATOM 1495 C C . ASN A 1 192 ? 5.402 8.207 -15.188 1.00 98.50 192 ASN A C 1
ATOM 1497 O O . ASN A 1 192 ? 5.993 7.636 -16.097 1.00 98.50 192 ASN A O 1
ATOM 1501 N N . ALA A 1 193 ? 4.315 7.700 -14.613 1.00 98.50 193 ALA A N 1
ATOM 1502 C CA . ALA A 1 193 ? 3.695 6.463 -15.077 1.00 98.50 193 ALA A CA 1
ATOM 1503 C C . ALA A 1 193 ? 2.278 6.306 -14.526 1.00 98.50 193 ALA A C 1
ATOM 1505 O O . ALA A 1 193 ? 1.989 6.673 -13.387 1.00 98.50 193 ALA A O 1
ATOM 1506 N N . LYS A 1 194 ? 1.412 5.657 -15.305 1.00 98.75 194 LYS A N 1
ATOM 1507 C CA . LYS A 1 194 ? 0.173 5.055 -14.805 1.00 98.75 194 LYS A CA 1
ATOM 1508 C C . LYS A 1 194 ? 0.355 3.550 -14.751 1.00 98.75 194 LYS A C 1
ATOM 1510 O O . LYS A 1 194 ? 0.632 2.937 -15.778 1.00 98.75 194 LYS A O 1
ATOM 1515 N N . PHE A 1 195 ? 0.198 2.977 -13.570 1.00 98.75 195 PHE A N 1
ATOM 1516 C CA . PHE A 1 195 ? 0.242 1.543 -13.340 1.00 98.75 195 PHE A CA 1
ATOM 1517 C C . PHE A 1 195 ? -1.151 1.044 -12.966 1.00 98.75 195 PHE A C 1
ATOM 1519 O O . PHE A 1 195 ? -1.788 1.593 -12.068 1.00 98.75 195 PHE A O 1
ATOM 1526 N N . ASP A 1 196 ? -1.598 -0.023 -13.610 1.00 98.69 196 ASP A N 1
ATOM 1527 C CA . ASP A 1 196 ? -2.858 -0.690 -13.318 1.00 98.69 196 ASP A CA 1
ATOM 1528 C C . ASP A 1 196 ? -2.626 -2.185 -13.139 1.00 98.69 196 ASP A C 1
ATOM 1530 O O . ASP A 1 196 ? -1.970 -2.829 -13.955 1.00 98.69 196 ASP A O 1
ATOM 1534 N N . TYR A 1 197 ? -3.219 -2.752 -12.097 1.00 98.56 197 TYR A N 1
ATOM 1535 C CA . TYR A 1 197 ? -3.274 -4.182 -11.862 1.00 98.56 197 TYR A CA 1
ATOM 1536 C C . TYR A 1 197 ? -4.712 -4.617 -11.588 1.00 98.56 197 TYR A C 1
ATOM 1538 O O . TYR A 1 197 ? -5.390 -4.076 -10.707 1.00 98.56 197 TYR A O 1
ATOM 1546 N N . THR A 1 198 ? -5.163 -5.629 -12.326 1.00 98.06 198 THR A N 1
ATOM 1547 C CA . THR A 1 198 ? -6.445 -6.303 -12.108 1.00 98.06 198 THR A CA 1
ATOM 1548 C C . THR A 1 198 ? -6.215 -7.788 -11.840 1.00 98.06 198 THR A C 1
ATOM 1550 O O . THR A 1 198 ? -5.358 -8.375 -12.492 1.00 98.06 198 THR A O 1
ATOM 1553 N N . PRO A 1 199 ? -6.987 -8.427 -10.946 1.00 96.75 199 PRO A N 1
ATOM 1554 C CA . PRO A 1 199 ? -6.746 -9.817 -10.561 1.00 96.75 199 PRO A CA 1
ATOM 1555 C C . PRO A 1 199 ? -7.404 -10.861 -11.480 1.00 96.75 199 PRO A C 1
ATOM 1557 O O . PRO A 1 199 ? -7.044 -12.036 -11.429 1.00 96.75 199 PRO A O 1
ATOM 1560 N N . LYS A 1 200 ? -8.394 -10.476 -12.301 1.00 93.75 200 LYS A N 1
ATOM 1561 C CA . LYS A 1 200 ? -9.175 -11.396 -13.150 1.00 93.75 200 LYS A CA 1
ATOM 1562 C C . LYS A 1 200 ? -9.370 -10.839 -14.572 1.00 93.75 200 LYS A C 1
ATOM 1564 O O . LYS A 1 200 ? -10.294 -10.052 -14.775 1.00 93.75 200 LYS A O 1
ATOM 1569 N N . PRO A 1 201 ? -8.536 -11.249 -15.549 1.00 94.88 201 PRO A N 1
ATOM 1570 C CA . PRO A 1 201 ? -7.297 -12.023 -15.366 1.00 94.88 201 PRO A CA 1
ATOM 1571 C C . PRO A 1 201 ? -6.238 -11.213 -14.598 1.00 94.88 201 PRO A C 1
ATOM 1573 O O . PRO A 1 201 ? -6.359 -9.986 -14.545 1.00 94.88 201 PRO A O 1
ATOM 1576 N N . LYS A 1 202 ? -5.206 -11.875 -14.039 1.00 96.06 202 LYS A N 1
ATOM 1577 C CA . LYS A 1 202 ? -4.020 -11.202 -13.472 1.00 96.06 202 LYS A CA 1
ATOM 1578 C C . LYS A 1 202 ? -3.370 -10.399 -14.600 1.00 96.06 202 LYS A C 1
ATOM 1580 O O . LYS A 1 202 ? -2.712 -10.969 -15.466 1.00 96.06 202 LYS A O 1
ATOM 1585 N N . ARG A 1 203 ? -3.617 -9.096 -14.659 1.00 97.88 203 ARG A N 1
ATOM 1586 C CA . ARG A 1 203 ? -3.194 -8.235 -15.767 1.00 97.88 203 ARG A CA 1
ATOM 1587 C C . ARG A 1 203 ? -2.557 -6.982 -15.216 1.00 97.88 203 ARG A C 1
ATOM 1589 O O . ARG A 1 203 ? -3.149 -6.318 -14.372 1.00 97.88 203 ARG A O 1
ATOM 1596 N N . MET A 1 204 ? -1.373 -6.678 -15.720 1.00 98.31 204 MET A N 1
ATOM 1597 C CA . MET A 1 204 ? -0.592 -5.499 -15.392 1.00 98.31 204 MET A CA 1
ATOM 1598 C C . M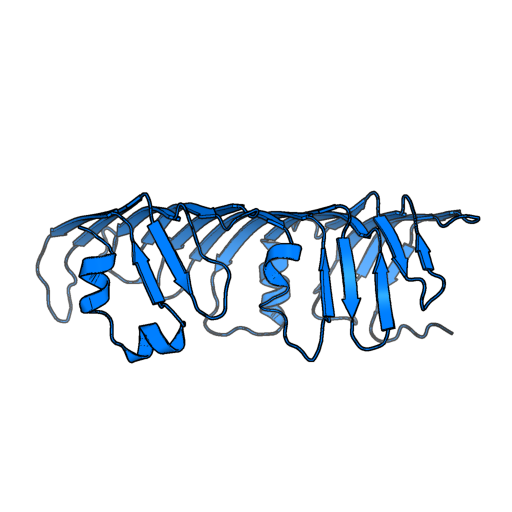ET A 1 204 ? -0.532 -4.593 -16.616 1.00 98.31 204 MET A C 1
ATOM 1600 O O . MET A 1 204 ? -0.235 -5.056 -17.716 1.00 98.31 204 MET A O 1
ATOM 1604 N N . LYS A 1 205 ? -0.785 -3.301 -16.427 1.00 98.69 205 LYS A N 1
ATOM 1605 C CA . LYS A 1 205 ? -0.571 -2.281 -17.449 1.00 98.69 205 LYS A CA 1
ATOM 1606 C C . LYS A 1 205 ? 0.303 -1.172 -16.906 1.00 98.69 205 LYS A C 1
ATOM 1608 O O . LYS A 1 205 ? 0.087 -0.696 -15.798 1.00 98.69 205 LYS A O 1
ATOM 1613 N N . ILE A 1 206 ? 1.248 -0.738 -17.722 1.00 98.62 206 ILE A N 1
ATOM 1614 C CA . ILE A 1 206 ? 2.038 0.468 -17.519 1.00 98.62 206 ILE A CA 1
ATOM 1615 C C . ILE A 1 206 ? 1.766 1.358 -18.721 1.00 98.62 206 ILE A C 1
ATOM 1617 O O . ILE A 1 206 ? 1.926 0.918 -19.856 1.00 98.62 206 ILE A O 1
ATOM 1621 N N . ASN A 1 207 ? 1.352 2.597 -18.488 1.00 98.44 207 ASN A N 1
ATOM 1622 C CA . ASN A 1 207 ? 1.083 3.571 -19.538 1.00 98.44 207 ASN A CA 1
ATOM 1623 C C . ASN A 1 207 ? 1.853 4.861 -19.276 1.00 98.44 207 ASN A C 1
ATOM 1625 O O . ASN A 1 207 ? 1.995 5.282 -18.126 1.00 98.44 207 ASN A O 1
ATOM 1629 N N . ASN A 1 208 ? 2.262 5.518 -20.362 1.00 96.56 208 ASN A N 1
ATOM 1630 C CA . ASN A 1 208 ? 2.929 6.818 -20.349 1.00 96.56 208 ASN A CA 1
ATOM 1631 C C . ASN A 1 208 ? 4.164 6.854 -19.437 1.00 96.56 208 ASN A C 1
ATOM 1633 O O . ASN A 1 208 ? 4.412 7.869 -18.791 1.00 96.56 208 ASN A O 1
ATOM 1637 N N . LEU A 1 209 ? 4.920 5.754 -19.376 1.00 98.19 209 LEU A N 1
ATOM 1638 C CA . LEU A 1 209 ? 6.185 5.717 -18.663 1.00 98.19 209 LEU A CA 1
ATOM 1639 C C . LEU A 1 209 ? 7.151 6.709 -19.316 1.00 98.19 209 LEU A C 1
ATOM 1641 O O . LEU A 1 209 ? 7.528 6.556 -20.482 1.00 98.19 209 LEU A O 1
ATOM 1645 N N . ALA A 1 210 ? 7.551 7.712 -18.551 1.00 98.06 210 ALA A N 1
ATOM 1646 C CA . ALA A 1 210 ? 8.697 8.554 -18.837 1.00 98.06 210 ALA A CA 1
ATOM 1647 C C . ALA A 1 210 ? 9.643 8.476 -17.643 1.00 98.06 210 ALA A C 1
ATOM 1649 O O . ALA A 1 210 ? 9.184 8.490 -16.505 1.00 98.06 210 ALA A O 1
ATOM 1650 N N . VAL A 1 211 ? 10.937 8.317 -17.899 1.00 97.62 211 VAL A N 1
ATOM 1651 C CA . VAL A 1 211 ? 11.958 8.238 -16.853 1.00 97.62 211 VAL A CA 1
ATOM 1652 C C . VAL A 1 211 ? 13.329 8.543 -17.436 1.00 97.62 211 VAL A C 1
ATOM 1654 O O . VAL A 1 211 ? 13.683 8.057 -18.513 1.00 97.62 211 VAL A O 1
ATOM 1657 N N . LYS A 1 212 ? 14.124 9.306 -16.692 1.00 96.88 212 LYS A N 1
ATOM 1658 C CA . LYS A 1 212 ? 15.538 9.535 -16.976 1.00 96.88 212 LYS A CA 1
ATOM 1659 C C . LYS A 1 212 ? 16.370 8.925 -15.863 1.00 96.88 212 LYS A C 1
ATOM 1661 O O . LYS A 1 212 ? 16.146 9.217 -14.694 1.00 96.88 212 LYS A O 1
ATOM 1666 N N . VAL A 1 213 ? 17.351 8.113 -16.231 1.00 95.19 213 VAL A N 1
ATOM 1667 C CA . VAL A 1 213 ? 18.366 7.586 -15.316 1.00 95.19 213 VAL A CA 1
ATOM 1668 C C . VAL A 1 213 ? 19.739 7.926 -15.902 1.00 95.19 213 VAL A C 1
ATOM 1670 O O . VAL A 1 213 ? 20.326 7.106 -16.616 1.00 95.19 213 VAL A O 1
ATOM 1673 N N . PRO A 1 214 ? 20.236 9.164 -15.683 1.00 92.12 214 PRO A N 1
ATOM 1674 C CA . PRO A 1 214 ? 21.427 9.676 -16.363 1.00 92.12 214 PRO A CA 1
ATOM 1675 C C . PRO A 1 214 ? 22.678 8.829 -16.128 1.00 92.12 214 PRO A C 1
ATOM 1677 O O . PRO A 1 214 ? 23.469 8.648 -17.049 1.00 92.12 214 PRO A O 1
ATOM 1680 N N . SER A 1 215 ? 22.821 8.255 -14.930 1.00 90.19 215 SER A N 1
ATOM 1681 C CA . SER A 1 215 ? 23.942 7.381 -14.564 1.00 90.19 215 SER A CA 1
ATOM 1682 C C . SER A 1 215 ? 24.068 6.136 -15.449 1.00 90.19 215 SER A C 1
ATOM 1684 O O . SER A 1 215 ? 25.163 5.597 -15.576 1.00 90.19 215 SER A O 1
ATOM 1686 N N . TYR A 1 216 ? 22.977 5.708 -16.093 1.00 90.56 216 TYR A N 1
ATOM 1687 C CA . TYR A 1 216 ? 22.944 4.571 -17.017 1.00 90.56 216 TYR A CA 1
ATOM 1688 C C . TYR A 1 216 ? 22.626 4.978 -18.465 1.00 90.56 216 TYR A C 1
ATOM 1690 O O . TYR A 1 216 ? 22.354 4.116 -19.296 1.00 90.56 216 TYR A O 1
ATOM 1698 N N . GLY A 1 217 ? 22.605 6.279 -18.779 1.00 91.06 217 GLY A N 1
ATOM 1699 C CA . GLY A 1 217 ? 22.235 6.772 -20.112 1.00 91.06 217 GLY A CA 1
ATOM 1700 C C . GLY A 1 217 ? 20.792 6.447 -20.525 1.00 91.06 217 GLY A C 1
ATOM 1701 O O . GLY A 1 217 ? 20.462 6.495 -21.709 1.00 91.06 217 GLY A O 1
ATOM 1702 N N . VAL A 1 218 ? 19.921 6.106 -19.569 1.00 93.94 218 VAL A N 1
ATOM 1703 C CA . VAL A 1 218 ? 18.523 5.758 -19.846 1.00 93.94 218 VAL A CA 1
ATOM 1704 C C . VAL A 1 218 ? 17.701 7.038 -19.928 1.00 93.94 218 VAL A C 1
ATOM 1706 O O . VAL A 1 218 ? 17.675 7.834 -18.992 1.00 93.94 218 VAL A O 1
ATOM 1709 N N . ASN A 1 219 ? 16.985 7.220 -21.031 1.00 96.62 219 ASN A N 1
ATOM 1710 C CA . ASN A 1 219 ? 15.981 8.267 -21.186 1.00 96.62 219 ASN A CA 1
ATOM 1711 C C . ASN A 1 219 ? 14.801 7.691 -21.967 1.00 96.62 219 ASN A C 1
ATOM 1713 O O . ASN A 1 219 ? 14.828 7.620 -23.196 1.00 96.62 219 ASN A O 1
ATOM 1717 N N . MET A 1 220 ? 13.798 7.223 -21.236 1.00 96.94 220 MET A N 1
ATOM 1718 C CA . MET A 1 220 ? 12.587 6.644 -21.798 1.00 96.94 220 MET A CA 1
ATOM 1719 C C . MET A 1 220 ? 11.475 7.681 -21.773 1.00 96.94 220 MET A C 1
ATOM 1721 O O . MET A 1 220 ? 11.298 8.400 -20.790 1.00 96.94 220 MET A O 1
ATOM 1725 N N . LYS A 1 221 ? 10.672 7.712 -22.831 1.00 96.44 221 LYS A N 1
ATOM 1726 C CA . LYS A 1 221 ? 9.476 8.548 -22.930 1.00 96.44 221 LYS A CA 1
ATOM 1727 C C . LYS A 1 221 ? 8.346 7.758 -23.560 1.00 96.44 221 LYS A C 1
ATOM 1729 O O . LYS A 1 221 ? 8.591 6.874 -24.376 1.00 96.44 221 LYS A O 1
ATOM 1734 N N . ASN A 1 222 ? 7.109 8.089 -23.195 1.00 93.88 222 ASN A N 1
ATOM 1735 C CA . ASN A 1 222 ? 5.904 7.509 -23.791 1.00 93.88 222 ASN A CA 1
ATOM 1736 C C . ASN A 1 222 ? 5.904 5.965 -23.819 1.00 93.88 222 ASN A C 1
ATOM 1738 O O . ASN A 1 222 ? 5.355 5.369 -24.732 1.00 93.88 222 ASN A O 1
ATOM 1742 N N . THR A 1 223 ? 6.553 5.311 -22.855 1.00 97.62 223 THR A N 1
ATOM 1743 C CA . THR A 1 223 ? 6.702 3.853 -22.819 1.00 97.62 223 THR A CA 1
ATOM 1744 C C . THR A 1 223 ? 5.464 3.198 -22.204 1.00 97.62 223 THR A C 1
ATOM 1746 O O . THR A 1 223 ? 4.879 3.714 -21.252 1.00 97.62 223 THR A O 1
ATOM 1749 N N . SER A 1 224 ? 5.028 2.063 -22.743 1.00 98.38 224 SER A N 1
ATOM 1750 C CA . SER A 1 224 ? 3.864 1.335 -22.236 1.00 98.38 224 SER A CA 1
ATOM 1751 C C . SER A 1 224 ? 4.024 -0.173 -22.360 1.00 98.38 224 SER A C 1
ATOM 1753 O O . SER A 1 224 ? 4.696 -0.665 -23.266 1.00 98.38 224 SER A O 1
ATOM 1755 N N . MET A 1 225 ? 3.360 -0.914 -21.482 1.00 98.50 225 MET A N 1
ATOM 1756 C CA . MET A 1 225 ? 3.361 -2.372 -21.470 1.00 98.50 225 MET A CA 1
ATOM 1757 C C . MET A 1 225 ? 2.011 -2.895 -20.975 1.00 98.50 225 MET A C 1
ATOM 1759 O O . MET A 1 225 ? 1.440 -2.341 -20.040 1.00 98.50 225 MET A O 1
ATOM 1763 N N . ASP A 1 226 ? 1.510 -3.964 -21.587 1.00 98.62 226 ASP A N 1
ATOM 1764 C CA . ASP A 1 226 ? 0.285 -4.667 -21.202 1.00 98.62 226 ASP A CA 1
ATOM 1765 C C . ASP A 1 226 ? 0.584 -6.164 -21.121 1.00 98.62 226 ASP A C 1
ATOM 1767 O O . ASP A 1 226 ? 0.898 -6.797 -22.132 1.00 98.62 226 ASP A O 1
ATOM 1771 N N . VAL A 1 227 ? 0.533 -6.715 -19.910 1.00 98.25 227 VAL A N 1
ATOM 1772 C CA . VAL A 1 227 ? 0.934 -8.092 -19.611 1.00 98.25 227 VAL A CA 1
ATOM 1773 C C . VAL A 1 227 ? -0.204 -8.823 -18.925 1.00 98.25 227 VAL A C 1
ATOM 1775 O O . VAL A 1 227 ? -0.745 -8.351 -17.925 1.00 98.25 227 VAL A O 1
ATOM 1778 N N . VAL A 1 228 ? -0.532 -10.013 -19.420 1.00 97.88 228 VAL A N 1
ATOM 1779 C CA . VAL A 1 228 ? -1.378 -10.984 -18.726 1.00 97.88 228 VAL A CA 1
ATOM 1780 C C . VAL A 1 228 ? -0.482 -12.046 -18.100 1.00 97.88 228 VAL A C 1
ATOM 1782 O O . VAL A 1 228 ? 0.355 -12.643 -18.768 1.00 97.88 228 VAL A O 1
ATOM 1785 N N . ILE A 1 229 ? -0.654 -12.281 -16.806 1.00 95.44 229 ILE A N 1
ATOM 1786 C CA . ILE A 1 229 ? 0.128 -13.231 -16.022 1.00 95.44 229 ILE A CA 1
ATOM 1787 C C . ILE A 1 229 ? -0.713 -14.488 -15.808 1.00 95.44 229 ILE A C 1
ATOM 1789 O O . ILE A 1 229 ? -1.852 -14.416 -15.346 1.00 95.44 229 ILE A O 1
ATOM 1793 N N . SER A 1 230 ? -0.145 -15.648 -16.116 1.00 93.69 230 SER A N 1
ATOM 1794 C CA . SER A 1 230 ? -0.750 -16.956 -15.856 1.00 93.69 230 SER A CA 1
ATOM 1795 C C . SER A 1 230 ? 0.142 -17.791 -14.938 1.00 93.69 230 SER A C 1
ATOM 1797 O O . SER A 1 230 ? 1.368 -17.690 -14.985 1.00 93.69 230 SER A O 1
ATOM 1799 N N . GLY A 1 231 ? -0.480 -18.624 -14.102 1.00 90.12 231 GLY A N 1
A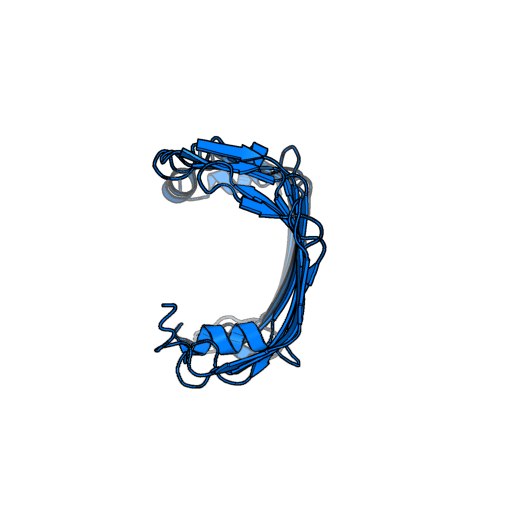TOM 1800 C CA . GLY A 1 231 ? 0.210 -19.438 -13.098 1.00 90.12 231 GLY A CA 1
ATOM 1801 C C . GLY A 1 231 ? 0.382 -18.743 -11.741 1.00 90.12 231 GLY A C 1
ATOM 1802 O O . GLY A 1 231 ? -0.291 -17.752 -11.428 1.00 90.12 231 GLY A O 1
ATOM 1803 N N . LYS A 1 232 ? 1.265 -19.315 -10.915 1.00 87.62 232 LYS A N 1
ATOM 1804 C CA . LYS A 1 232 ? 1.650 -18.773 -9.605 1.00 87.62 232 LYS A CA 1
ATOM 1805 C C . LYS A 1 232 ? 2.808 -17.790 -9.774 1.00 87.62 232 LYS A C 1
ATOM 1807 O O . LYS A 1 232 ? 3.858 -18.185 -10.276 1.00 87.62 232 LYS A O 1
ATOM 1812 N N . THR A 1 233 ? 2.651 -16.544 -9.330 1.00 85.38 233 THR A N 1
ATOM 1813 C CA . THR A 1 233 ? 3.707 -15.517 -9.376 1.00 85.38 233 THR A CA 1
ATOM 1814 C C . THR A 1 233 ? 4.904 -15.866 -8.503 1.00 85.38 233 THR A C 1
ATOM 1816 O O . THR A 1 233 ? 6.014 -15.420 -8.765 1.00 85.38 233 THR A O 1
ATOM 1819 N N . THR A 1 234 ? 4.685 -16.701 -7.490 1.00 86.19 234 THR A N 1
ATOM 1820 C CA . THR A 1 234 ? 5.730 -17.207 -6.592 1.00 86.19 234 THR A CA 1
ATOM 1821 C C . THR A 1 234 ? 6.512 -18.389 -7.171 1.00 86.19 234 THR A C 1
ATOM 1823 O O . THR A 1 234 ? 7.523 -18.791 -6.605 1.00 86.19 234 THR A O 1
ATOM 1826 N N . ASN A 1 235 ? 6.082 -18.949 -8.310 1.00 88.25 235 ASN A N 1
ATOM 1827 C CA . ASN A 1 235 ? 6.754 -20.060 -8.979 1.00 88.25 235 ASN A CA 1
ATOM 1828 C C . ASN A 1 235 ? 7.302 -19.621 -10.342 1.00 88.25 235 ASN A C 1
ATOM 1830 O O . ASN A 1 235 ? 6.626 -19.728 -11.368 1.00 88.25 235 ASN A O 1
ATOM 1834 N N . LEU A 1 236 ? 8.558 -19.175 -10.354 1.00 84.94 236 LEU A N 1
ATOM 1835 C CA . LEU A 1 236 ? 9.218 -18.636 -11.545 1.00 84.94 236 LEU A CA 1
ATOM 1836 C C . LEU A 1 236 ? 9.369 -19.658 -12.692 1.00 84.94 236 LEU A C 1
ATOM 1838 O O . LEU A 1 236 ? 9.389 -19.254 -13.854 1.00 84.94 236 LEU A O 1
ATOM 1842 N N . LYS A 1 237 ? 9.392 -20.973 -12.418 1.00 86.25 237 LYS A N 1
ATOM 1843 C CA . LYS A 1 237 ? 9.401 -22.016 -13.471 1.00 86.25 237 LYS A CA 1
ATOM 1844 C C . LYS A 1 237 ? 8.078 -22.120 -14.223 1.00 86.25 237 LYS A C 1
ATOM 1846 O O . LYS A 1 237 ? 8.062 -22.492 -15.392 1.00 86.25 237 LYS A O 1
ATOM 1851 N N . LYS A 1 238 ? 6.964 -21.866 -13.529 1.00 85.31 238 LYS A N 1
ATOM 1852 C CA . LYS A 1 238 ? 5.596 -22.116 -14.020 1.00 85.31 238 LYS A CA 1
ATOM 1853 C C . LYS A 1 238 ? 4.811 -20.843 -14.322 1.00 85.31 238 LYS A C 1
ATOM 1855 O O . LYS A 1 238 ? 3.653 -20.934 -14.729 1.00 85.31 238 LYS A O 1
ATOM 1860 N N . ILE A 1 239 ? 5.406 -19.677 -14.102 1.00 90.94 239 ILE A N 1
ATOM 1861 C CA . ILE A 1 239 ? 4.811 -18.408 -14.494 1.00 90.94 239 ILE A CA 1
ATOM 1862 C C . ILE A 1 239 ? 4.920 -18.233 -16.012 1.00 90.94 239 ILE A C 1
ATOM 1864 O O . ILE A 1 239 ? 5.952 -18.526 -16.624 1.00 90.94 239 ILE A O 1
ATOM 1868 N N . LEU A 1 240 ? 3.837 -17.751 -16.611 1.00 93.38 240 LEU A N 1
ATOM 1869 C CA . LEU A 1 240 ? 3.783 -17.334 -18.004 1.00 93.38 240 LEU A CA 1
ATOM 1870 C C . LEU A 1 240 ? 3.374 -15.865 -18.047 1.00 93.38 240 LEU A C 1
ATOM 1872 O O . LEU A 1 240 ? 2.349 -15.478 -17.482 1.00 93.38 240 LEU A O 1
ATOM 1876 N N . LEU A 1 241 ? 4.184 -15.058 -18.721 1.00 95.44 241 LEU A N 1
ATOM 1877 C CA . LEU A 1 241 ? 3.932 -13.654 -19.003 1.00 95.44 241 LEU A CA 1
ATOM 1878 C C . LEU A 1 241 ? 3.550 -13.525 -20.475 1.00 95.44 241 LEU A C 1
ATOM 1880 O O . LEU A 1 241 ? 4.381 -13.679 -21.366 1.00 95.44 241 LEU A O 1
ATOM 1884 N N . ASP A 1 242 ? 2.282 -13.247 -20.726 1.00 97.06 242 ASP A N 1
ATOM 1885 C CA . ASP A 1 242 ? 1.746 -12.969 -22.050 1.00 97.06 242 ASP A CA 1
ATOM 1886 C C . ASP A 1 242 ? 1.709 -11.450 -22.247 1.00 97.06 242 ASP A C 1
ATOM 1888 O O . ASP A 1 242 ? 0.772 -10.759 -21.833 1.00 97.06 242 ASP A O 1
ATOM 1892 N N . ILE A 1 243 ? 2.794 -10.919 -22.809 1.00 97.88 243 ILE A N 1
ATOM 1893 C CA . ILE A 1 243 ? 2.969 -9.502 -23.115 1.00 97.88 243 ILE A CA 1
ATOM 1894 C C . ILE A 1 243 ? 2.162 -9.208 -24.377 1.00 97.88 243 ILE A C 1
ATOM 1896 O O . ILE A 1 243 ? 2.654 -9.335 -25.499 1.00 97.88 243 ILE A O 1
ATOM 1900 N N . LYS A 1 244 ? 0.908 -8.793 -24.181 1.00 98.25 244 LYS A N 1
ATOM 1901 C CA . LYS A 1 244 ? -0.039 -8.453 -25.251 1.00 98.25 244 LYS A CA 1
ATOM 1902 C C . LYS A 1 244 ? 0.479 -7.336 -26.139 1.00 98.25 244 LYS A C 1
ATOM 1904 O O . LYS A 1 244 ? 0.279 -7.363 -27.350 1.00 98.25 244 LYS A O 1
ATOM 1909 N N . SER A 1 245 ? 1.135 -6.360 -25.524 1.00 98.38 245 SER A N 1
ATOM 1910 C CA . SER A 1 245 ? 1.819 -5.293 -26.235 1.00 98.38 245 SER A CA 1
ATOM 1911 C C . SER A 1 245 ? 2.871 -4.648 -25.349 1.00 98.38 245 SER A C 1
ATOM 1913 O O . SER A 1 245 ? 2.627 -4.410 -24.166 1.00 98.38 245 SER A O 1
ATOM 1915 N N . PHE A 1 246 ? 3.992 -4.271 -25.942 1.00 98.06 246 PHE A N 1
ATOM 1916 C CA . PHE A 1 246 ? 4.920 -3.303 -25.388 1.00 98.06 246 PHE A CA 1
ATOM 1917 C C . PHE A 1 246 ? 5.227 -2.233 -26.437 1.00 98.06 246 PHE A C 1
ATOM 1919 O O . PHE A 1 246 ? 5.237 -2.493 -27.641 1.00 98.06 246 PHE A O 1
ATOM 1926 N N . HIS A 1 247 ? 5.474 -1.021 -25.961 1.00 98.25 247 HIS A N 1
ATOM 1927 C CA . HIS A 1 247 ? 5.997 0.104 -26.722 1.00 98.25 247 HIS A CA 1
ATOM 1928 C C . HIS A 1 247 ? 7.083 0.729 -25.862 1.00 98.25 247 HIS A C 1
ATOM 1930 O O . HIS A 1 247 ? 6.795 1.289 -24.810 1.00 98.25 247 HIS A O 1
ATOM 1936 N N . LEU A 1 248 ? 8.328 0.591 -26.289 1.00 97.06 248 LEU A N 1
ATOM 1937 C CA . LEU A 1 248 ? 9.499 1.179 -25.664 1.00 97.06 248 LEU A CA 1
ATOM 1938 C C . LEU A 1 248 ? 9.960 2.316 -26.560 1.00 97.06 248 LEU A C 1
ATOM 1940 O O . LEU A 1 248 ? 10.174 2.115 -27.755 1.00 97.06 248 LEU A O 1
ATOM 1944 N N . GLN A 1 249 ? 10.112 3.506 -26.000 1.00 96.94 249 GLN A N 1
ATOM 1945 C CA . GLN A 1 249 ? 10.557 4.660 -26.766 1.00 96.94 249 GLN A CA 1
ATOM 1946 C C . GLN A 1 249 ? 11.584 5.459 -25.971 1.00 96.94 249 GLN A C 1
ATOM 1948 O O . GLN A 1 249 ? 11.371 5.777 -24.802 1.00 96.94 249 GLN A O 1
ATOM 1953 N N . ASN A 1 250 ? 12.691 5.788 -26.633 1.00 94.00 250 ASN A N 1
ATOM 1954 C CA . ASN A 1 250 ? 13.679 6.760 -26.172 1.00 94.00 250 ASN A CA 1
ATOM 1955 C C . ASN A 1 250 ? 13.753 7.932 -27.170 1.00 94.00 250 ASN A C 1
ATOM 1957 O O . ASN A 1 250 ? 12.830 8.129 -27.965 1.00 94.00 250 ASN A O 1
ATOM 1961 N N . GLU A 1 251 ? 14.801 8.756 -27.111 1.00 88.81 251 GLU A N 1
ATOM 1962 C CA . GLU A 1 251 ? 14.934 9.924 -27.995 1.00 88.81 251 GLU A CA 1
ATOM 1963 C C . GLU A 1 251 ? 15.003 9.575 -29.486 1.00 88.81 251 GLU A C 1
ATOM 1965 O O . GLU A 1 251 ? 14.411 10.283 -30.298 1.00 88.81 251 GLU A O 1
ATOM 1970 N N . SER A 1 252 ? 15.682 8.486 -29.843 1.00 92.44 252 SER A N 1
ATOM 1971 C CA . SER A 1 252 ? 16.004 8.139 -31.233 1.00 92.44 252 SER A CA 1
ATOM 1972 C C . SER A 1 252 ? 15.393 6.823 -31.713 1.00 92.44 252 SER A C 1
ATOM 1974 O O . SER A 1 252 ? 15.403 6.551 -32.908 1.00 92.44 252 SER A O 1
ATOM 1976 N N . ASN A 1 253 ? 14.843 6.009 -30.812 1.00 94.88 253 ASN A N 1
ATOM 1977 C CA . ASN A 1 253 ? 14.394 4.653 -31.103 1.00 94.88 253 ASN A CA 1
ATOM 1978 C C . ASN A 1 253 ? 12.991 4.396 -30.565 1.00 94.88 253 ASN A C 1
ATOM 1980 O O . ASN A 1 253 ? 12.600 4.875 -29.496 1.00 94.88 253 ASN A O 1
ATOM 1984 N N . VAL A 1 254 ? 12.262 3.561 -31.301 1.00 97.19 254 VAL A N 1
ATOM 1985 C CA . VAL A 1 254 ? 10.968 3.016 -30.903 1.00 97.19 254 VAL A CA 1
ATOM 1986 C C . VAL A 1 254 ? 10.985 1.519 -31.176 1.00 97.19 254 VAL A C 1
ATOM 1988 O O . VAL A 1 254 ? 11.233 1.098 -32.302 1.00 97.19 254 VAL A O 1
ATOM 1991 N N . ILE A 1 255 ? 10.683 0.722 -30.156 1.00 97.06 255 ILE A N 1
ATOM 1992 C CA . ILE A 1 255 ? 10.533 -0.727 -30.262 1.00 97.06 255 ILE A CA 1
ATOM 1993 C C . ILE A 1 255 ? 9.122 -1.070 -29.806 1.00 97.06 255 ILE A C 1
ATOM 1995 O O . ILE A 1 255 ? 8.718 -0.748 -28.691 1.00 97.06 255 ILE A O 1
ATOM 1999 N N . LYS A 1 256 ? 8.359 -1.723 -30.676 1.00 98.06 256 LYS A N 1
ATOM 2000 C CA . LYS A 1 256 ? 7.006 -2.193 -30.383 1.00 98.06 256 LYS A CA 1
ATOM 2001 C C . LYS A 1 256 ? 6.928 -3.680 -30.654 1.00 98.06 256 LYS A C 1
ATOM 2003 O O . LYS A 1 256 ? 7.563 -4.168 -31.584 1.00 98.06 256 LYS A O 1
ATOM 2008 N N . GLY A 1 257 ? 6.107 -4.380 -29.894 1.00 97.56 257 GLY A N 1
ATOM 2009 C CA . GLY A 1 257 ? 5.877 -5.790 -30.148 1.00 97.56 257 GLY A CA 1
ATOM 2010 C C . GLY A 1 257 ? 4.967 -6.427 -29.122 1.00 97.56 257 GLY A C 1
ATOM 2011 O O . GLY A 1 257 ? 4.355 -5.759 -28.291 1.00 97.56 257 GLY A O 1
ATOM 2012 N N . ASN A 1 258 ? 4.899 -7.743 -29.201 1.00 97.88 258 ASN A N 1
ATOM 2013 C CA . ASN A 1 258 ? 4.313 -8.625 -28.212 1.00 97.88 258 ASN A CA 1
ATOM 2014 C C . ASN A 1 258 ? 5.316 -9.753 -27.955 1.00 97.88 258 ASN A C 1
ATOM 2016 O O . ASN A 1 258 ? 6.253 -9.946 -28.731 1.00 97.88 258 ASN A O 1
ATOM 2020 N N . ALA A 1 259 ? 5.162 -10.448 -26.839 1.00 96.06 259 ALA A N 1
ATOM 2021 C CA . ALA A 1 259 ? 6.011 -11.582 -26.513 1.00 96.06 259 ALA A CA 1
ATOM 2022 C C . ALA A 1 259 ? 5.306 -12.497 -25.517 1.00 96.06 259 ALA A C 1
ATOM 2024 O O . ALA A 1 259 ? 4.501 -12.052 -24.702 1.00 96.06 259 ALA A O 1
ATOM 2025 N N . THR A 1 260 ? 5.659 -13.774 -25.537 1.00 95.00 260 THR A N 1
ATOM 2026 C CA . THR A 1 260 ? 5.317 -14.697 -24.459 1.00 95.00 260 THR A CA 1
ATOM 2027 C C . THR A 1 260 ? 6.608 -15.133 -23.796 1.00 95.00 260 THR A C 1
ATOM 2029 O O . THR A 1 260 ? 7.492 -15.676 -24.452 1.00 95.00 260 THR A O 1
ATOM 2032 N N . VAL A 1 261 ? 6.719 -14.878 -22.497 1.00 92.25 261 VAL A N 1
ATOM 2033 C CA . VAL A 1 261 ? 7.873 -15.270 -21.690 1.00 92.25 261 VAL A CA 1
ATOM 2034 C C . VAL A 1 261 ? 7.413 -16.326 -20.695 1.00 92.25 261 VAL A C 1
ATOM 2036 O O . VAL A 1 261 ? 6.413 -16.146 -20.005 1.00 92.25 261 VAL A O 1
ATOM 2039 N N . TYR A 1 262 ? 8.133 -17.435 -20.618 1.00 89.50 262 TYR A N 1
ATOM 2040 C CA . TYR A 1 262 ? 7.886 -18.519 -19.672 1.00 89.50 262 TYR A CA 1
ATOM 2041 C C . TYR A 1 262 ? 9.211 -18.955 -19.049 1.00 89.50 262 TYR A C 1
ATOM 2043 O O . TYR A 1 262 ? 10.269 -18.705 -19.623 1.00 89.50 262 TYR A O 1
ATOM 2051 N N . ASN A 1 263 ? 9.150 -19.620 -17.894 1.00 82.12 263 ASN A N 1
ATOM 2052 C CA . ASN A 1 263 ? 10.324 -20.111 -17.166 1.00 82.12 263 ASN A CA 1
ATOM 2053 C C . ASN A 1 263 ? 11.358 -19.007 -16.856 1.00 82.12 263 ASN A C 1
ATOM 2055 O O . ASN A 1 263 ? 12.456 -18.967 -17.413 1.00 82.12 263 ASN A O 1
ATOM 2059 N N . LEU A 1 264 ? 10.999 -18.118 -15.928 1.00 84.12 264 LEU A N 1
ATOM 2060 C CA . LEU A 1 264 ? 11.821 -16.967 -15.545 1.00 84.12 264 LEU A CA 1
ATOM 2061 C C . LEU A 1 264 ? 13.060 -17.333 -14.711 1.00 84.12 264 LEU A C 1
ATOM 2063 O O . LEU A 1 264 ? 13.881 -16.457 -14.466 1.00 84.12 264 LEU A O 1
ATOM 2067 N N . GLU A 1 265 ? 13.229 -18.587 -14.277 1.00 82.19 265 GLU A N 1
ATOM 2068 C CA . GLU A 1 265 ? 14.430 -18.985 -13.521 1.00 82.19 265 GLU A CA 1
ATOM 2069 C C . GLU A 1 265 ? 15.695 -19.052 -14.385 1.00 82.19 265 GLU A C 1
ATOM 2071 O O . GLU A 1 265 ? 16.783 -18.789 -13.887 1.00 82.19 265 GLU A O 1
ATOM 2076 N N . ASN A 1 266 ? 15.562 -19.380 -15.673 1.00 71.06 266 ASN A N 1
ATOM 2077 C CA . ASN A 1 266 ? 16.698 -19.613 -16.572 1.00 71.06 266 ASN A CA 1
ATOM 2078 C C . ASN A 1 266 ? 16.857 -18.503 -17.622 1.00 71.06 266 ASN A C 1
ATOM 2080 O O . ASN A 1 266 ? 17.304 -18.765 -18.741 1.00 71.06 266 ASN A O 1
ATOM 2084 N N . LEU A 1 267 ? 16.472 -17.267 -17.292 1.00 61.56 267 LEU A N 1
ATOM 2085 C CA . LEU A 1 267 ? 16.677 -16.116 -18.172 1.00 61.56 267 LEU A CA 1
ATOM 2086 C C . LEU A 1 267 ? 18.172 -15.773 -18.265 1.00 61.56 267 LEU A C 1
ATOM 2088 O O . LEU A 1 267 ? 18.678 -14.902 -17.566 1.00 61.56 267 LEU A O 1
ATOM 2092 N N . ASN A 1 268 ? 18.878 -16.452 -19.167 1.00 45.28 268 ASN A N 1
ATOM 2093 C CA . ASN A 1 268 ? 20.208 -16.047 -19.601 1.00 45.28 268 ASN A CA 1
ATOM 2094 C C . ASN A 1 268 ? 20.060 -14.970 -20.677 1.00 45.28 268 ASN A C 1
ATOM 2096 O O . ASN A 1 268 ? 19.833 -15.279 -21.847 1.00 45.28 268 ASN A O 1
ATOM 2100 N N . ILE A 1 269 ? 20.185 -13.708 -20.278 1.00 40.38 269 ILE A N 1
ATOM 2101 C CA . ILE A 1 269 ? 20.362 -12.598 -21.214 1.00 40.38 269 ILE A CA 1
ATOM 2102 C C . ILE A 1 269 ? 21.859 -12.572 -21.548 1.00 40.38 269 ILE A C 1
ATOM 2104 O O . ILE A 1 269 ? 22.665 -12.188 -20.702 1.00 40.38 269 ILE A O 1
ATOM 2108 N N . LYS A 1 270 ? 22.229 -13.087 -22.725 1.00 28.86 270 LYS A N 1
ATOM 2109 C CA . LYS A 1 270 ? 23.579 -12.930 -23.286 1.00 28.86 270 LYS A CA 1
ATOM 2110 C C . LYS A 1 270 ? 23.678 -11.624 -24.056 1.00 28.86 270 LYS A C 1
ATOM 2112 O O . LYS A 1 270 ? 22.698 -11.309 -24.766 1.00 28.86 270 LYS A O 1
#

Sequence (270 aa):
MTVGELSKYAPKEILDEYGIKKVKGIINMNTVVKGVYSDSVMPKVDVKINMKGGNIVTTEYPELKNISFAGTVTNGDLKTDQSTEMVFKTFRFETNKSKFNFSFSVKNIKHPVYSAKANLSINLGEFNKFLPDSTIESMSGNVGVRLATNGVLPDSIGADFTDYVLERTSLNMNFNNMDINVMIRLIVNDFNAKFDYTPKPKRMKINNLAVKVPSYGVNMKNTSMDVVISGKTTNLKKILLDIKSFHLQNESNVIKGNATVYNLENLNIK

pLDDT: mean 92.78, std 8.36, range [28.86, 98.88]

Foldseek 3Di:
DWVQVVCVVPDVCVCVVQQWPGKTWDKDKDWDWADDDDPVDGTKIKIWIWIFQIWTDGDQAAIKTGWIWTKMWICAPVNDLQATKIWIQWTWIAGPFKIKIKTKMWGRNVWTWIKMKIWIKDFQQRCQVNDDPQWWNGKGWIKTKIKIFTDTDDPDDDLQVVLVGLLGMKMWMWTAFMWTQTPVRFTKTGFTWIWTADNVQGKIKIFQGFIDGVVVPDTWGGWMWIWGWDDGPSDLQAIKIWTVKTWTDGDPDIDIDTDIDHRRPPPDDD